Protein 4U4H (pdb70)

Secondary structure (DSSP, 8-state):
----GGGGS-EEEEE-SEEEEETTEEEEE-TTSSEEEEEETTEEEEEEPP----EEEEEEEE--SSTT--HHHHHHHHHHHHHT---EEHHHHHTTSTT-SSGGGGBT--EEEE--HHHHHHHHSS---S-EEEEEEEEETTTTEEEEEEEEEEEETTT--EEPPPTTTEEEEEEEESS--HHHHHHHTTGGGGS---

Solvent-accessible surface area: 10314 Å² total; per-residue (Å²): 226,236,88,94,73,17,126,133,96,35,50,48,84,12,73,16,33,80,70,45,140,51,118,128,2,40,0,24,2,27,107,78,72,74,68,0,11,0,5,0,0,2,0,0,1,1,8,7,55,75,173,167,16,143,23,5,16,12,0,3,0,1,61,0,72,16,91,143,50,99,58,0,2,77,49,0,70,46,30,22,168,144,109,68,116,156,58,5,3,1,2,24,3,5,15,12,11,112,117,22,87,25,28,78,77,12,30,56,49,56,56,0,63,5,68,28,85,61,1,0,78,55,2,6,77,106,223,5,68,61,0,0,62,1,30,2,14,119,42,65,64,160,76,118,30,0,6,1,8,52,25,0,47,0,35,4,51,71,56,129,140,107,31,108,8,9,92,128,0,17,22,42,10,81,24,144,46,134,125,6,29,85,36,0,68,68,18,28,60,35,1,18,132,58,10,90,74,85

Sequence (198 aa):
MWWSHPQFEKGSMELSYATTMHYRDVVFYVTTDRNRAYFVCGGCCVYSSVGRPCPGEIAKFGLVVRGTGPDDRVVANYVRSELRQRGLDEVFLDSVCLLNPNVSSELDVINTNDVEVLDECLAEYCTSLRTSPGVLISGLRVRAQDRIIELFEHPTIVNVSSHFVYTPSPYVFALAQAHLPRRLPSSLEALVSGLFDGIPAP

Nearest PDB structures (foldseek):
  4u4h-assembly1_A  TM=1.005E+00  e=2.052E-42  Human alphaherpesvirus 1 strain 17
  6c4d-assembly4_D  TM=3.199E-01  e=3.966E+00  Homo sapiens
  8i2n-assembly1_A  TM=3.047E-01  e=4.446E+00  Homo sapiens

Organism: Human herpesvirus 1 (strain 17) (NCBI:txid10299)

InterPro domains:
  IPR004936 Herpesvirus UL21 [PF03252] (1-522)

Structure (mmCIF, N/CA/C/O backbone):
data_4U4H
#
_entry.id   4U4H
#
_cell.length_a   108.346
_cell.length_b   108.346
_cell.length_c   65.236
_cell.angle_alpha   90.000
_cell.angle_beta   90.000
_cell.angle_gamma   120.000
#
_symmetry.space_group_name_H-M   'P 63 2 2'
#
loop_
_entity.id
_entity.type
_entity.pdbx_description
1 polymer 'Tegument protein UL21'
2 water water
#
loop_
_atom_site.group_PDB
_atom_site.id
_atom_site.type_symbol
_atom_site.label_atom_id
_atom_site.label_alt_id
_atom_site.label_comp_id
_atom_site.label_asym_id
_atom_site.label_entity_id
_atom_site.label_seq_id
_atom_site.pdbx_PDB_ins_code
_atom_site.Cartn_x
_atom_site.Cartn_y
_atom_site.Cartn_z
_atom_site.occupancy
_atom_site.B_iso_or_equiv
_atom_site.auth_seq_id
_atom_site.auth_comp_id
_atom_site.auth_asym_id
_atom_site.auth_atom_id
_atom_site.pdbx_PDB_model_num
ATOM 1 N N . MET A 1 1 ? -45.297 -18.658 13.221 1.00 81.77 -10 MET A N 1
ATOM 2 C CA . MET A 1 1 ? -45.983 -17.477 12.713 1.00 78.35 -10 MET A CA 1
ATOM 3 C C . MET A 1 1 ? -47.406 -17.799 12.243 1.00 74.46 -10 MET A C 1
ATOM 4 O O . MET A 1 1 ? -47.727 -18.951 11.946 1.00 76.05 -10 MET A O 1
ATOM 9 N N A TRP A 1 2 ? -48.250 -16.771 12.194 0.50 66.99 -9 TRP A N 1
ATOM 10 N N B TRP A 1 2 ? -48.312 -16.825 12.282 0.50 66.99 -9 TRP A N 1
ATOM 11 C CA A TRP A 1 2 ? -49.626 -16.904 11.730 0.50 65.68 -9 TRP A CA 1
ATOM 12 C CA B TRP A 1 2 ? -49.650 -16.992 11.719 0.50 65.68 -9 TRP A CA 1
ATOM 13 C C A TRP A 1 2 ? -49.850 -15.900 10.619 0.50 55.75 -9 TRP A C 1
ATOM 14 C C B TRP A 1 2 ? -50.038 -15.871 10.750 0.50 55.75 -9 TRP A C 1
ATOM 15 O O A TRP A 1 2 ? -49.280 -14.815 10.641 0.50 56.90 -9 TRP A O 1
ATOM 16 O O B TRP A 1 2 ? -49.881 -14.688 11.058 0.50 56.90 -9 TRP A O 1
ATOM 37 N N . SER A 1 3 ? -50.688 -16.246 9.652 1.00 58.06 -8 SER A N 1
ATOM 38 C CA . SER A 1 3 ? -51.115 -15.257 8.670 1.00 61.40 -8 SER A CA 1
ATOM 39 C C . SER A 1 3 ? -52.070 -14.274 9.349 1.00 55.24 -8 SER A C 1
ATOM 40 O O . SER A 1 3 ? -52.877 -14.656 10.204 1.00 50.86 -8 SER A O 1
ATOM 43 N N . HIS A 1 4 ? -51.963 -13.002 8.985 1.00 49.54 -7 HIS A N 1
ATOM 44 C CA . HIS A 1 4 ? -52.792 -11.977 9.592 1.00 50.21 -7 HIS A CA 1
ATOM 45 C C . HIS A 1 4 ? -54.233 -12.140 9.134 1.00 54.18 -7 HIS A C 1
ATOM 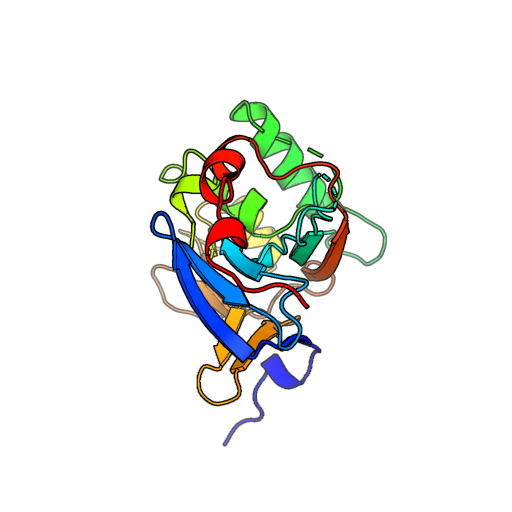46 O O . HIS A 1 4 ? -54.502 -12.142 7.937 1.00 53.86 -7 HIS A O 1
ATOM 53 N N . PRO A 1 5 ? -55.165 -12.286 10.090 1.00 58.99 -6 PRO A N 1
ATOM 54 C CA . PRO A 1 5 ? -56.564 -12.547 9.735 1.00 56.56 -6 PRO A CA 1
ATOM 55 C C . PRO A 1 5 ? -57.169 -11.402 8.937 1.00 52.32 -6 PRO A C 1
ATOM 56 O O . PRO A 1 5 ? -58.027 -11.629 8.079 1.00 47.81 -6 PRO A O 1
ATOM 60 N N . GLN A 1 6 ? -56.721 -10.180 9.198 1.00 42.87 -5 GLN A N 1
ATOM 61 C CA . GLN A 1 6 ? -57.316 -9.045 8.517 1.00 45.90 -5 GLN A CA 1
ATOM 62 C C . GLN A 1 6 ? -57.007 -9.008 7.018 1.00 44.04 -5 GLN A C 1
ATOM 63 O O . GLN A 1 6 ? -57.729 -8.370 6.269 1.00 47.23 -5 GLN A O 1
ATOM 69 N N . PHE A 1 7 ? -55.959 -9.700 6.583 1.00 43.27 -4 PHE A N 1
ATOM 70 C CA . PHE A 1 7 ? -55.598 -9.677 5.158 1.00 42.94 -4 PHE A CA 1
ATOM 71 C C . PHE A 1 7 ? -56.242 -10.799 4.358 1.00 46.49 -4 PHE A C 1
ATOM 72 O O . PHE A 1 7 ? -55.959 -10.978 3.163 1.00 41.91 -4 PHE A O 1
ATOM 80 N N . GLU A 1 8 ? -57.118 -11.541 5.028 1.00 41.66 -3 GLU A N 1
ATOM 81 C CA . GLU A 1 8 ? -57.913 -12.570 4.381 1.00 50.64 -3 GLU A CA 1
ATOM 82 C C . GLU A 1 8 ? -59.166 -11.913 3.824 1.00 44.68 -3 GLU A C 1
ATOM 83 O O . GLU A 1 8 ? -59.918 -12.525 3.064 1.00 43.00 -3 GLU A O 1
ATOM 89 N N . LYS A 1 9 ? -59.384 -10.667 4.229 1.00 36.98 -2 LYS A N 1
ATOM 90 C CA . LYS A 1 9 ? -60.499 -9.876 3.735 1.00 37.83 -2 LYS A CA 1
ATOM 91 C C . LYS A 1 9 ? -59.931 -8.579 3.179 1.00 40.01 -2 LYS A C 1
ATOM 92 O O . LYS A 1 9 ? -58.731 -8.322 3.285 1.00 36.21 -2 LYS A O 1
ATOM 98 N N . GLY A 1 10 ? -60.801 -7.749 2.617 1.00 36.09 -1 GLY A N 1
ATOM 99 C CA . GLY A 1 10 ? -60.355 -6.527 1.979 1.00 32.93 -1 GLY A CA 1
ATOM 100 C C . GLY A 1 10 ? -60.213 -5.328 2.884 1.00 36.59 -1 GLY A C 1
ATOM 101 O O . GLY A 1 10 ? -60.454 -5.382 4.095 1.00 32.19 -1 GLY A O 1
ATOM 102 N N . SER A 1 11 ? -59.774 -4.225 2.300 1.00 31.09 0 SER A N 1
ATOM 103 C CA . SER A 1 11 ? -59.729 -2.990 3.056 1.00 32.22 0 SER A CA 1
ATOM 104 C C . SER A 1 11 ? -60.064 -1.843 2.135 1.00 35.25 0 SER A C 1
ATOM 105 O O . SER A 1 11 ? -60.062 -1.996 0.902 1.00 35.49 0 SER A O 1
ATOM 108 N N . MET A 1 12 ? -60.389 -0.709 2.741 1.00 34.83 1 MET A N 1
ATOM 109 C CA . MET A 1 12 ? -60.511 0.555 2.033 1.00 34.68 1 MET A CA 1
ATOM 110 C C . MET A 1 12 ? -59.315 1.386 2.466 1.00 44.19 1 MET A C 1
ATOM 111 O O . MET A 1 12 ? -58.860 1.299 3.618 1.00 34.95 1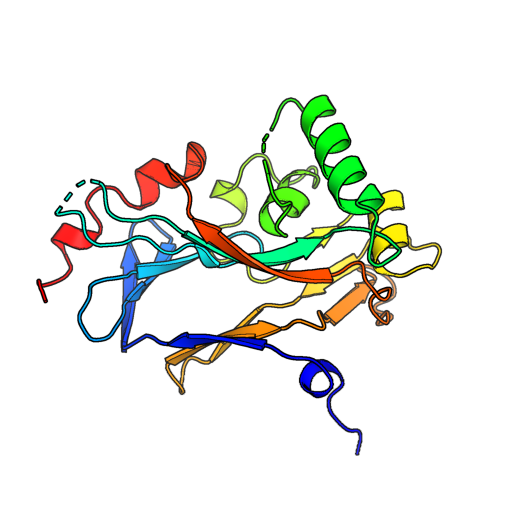 MET A O 1
ATOM 116 N N . GLU A 1 13 ? -58.800 2.189 1.549 1.00 34.86 2 GLU A N 1
ATOM 117 C CA . GLU A 1 13 ? -57.658 3.024 1.855 1.00 35.74 2 GLU A CA 1
ATOM 118 C C . GLU A 1 13 ? -57.931 4.432 1.395 1.00 40.19 2 GLU A C 1
ATOM 119 O O . GLU A 1 13 ? -58.306 4.648 0.249 1.00 38.26 2 GLU A O 1
ATOM 125 N N . LEU A 1 14 ? -57.762 5.388 2.303 1.00 36.83 3 LEU A N 1
ATOM 126 C CA . LEU A 1 14 ? -57.928 6.792 1.971 1.00 40.62 3 LEU A CA 1
ATOM 127 C C . LEU A 1 14 ? -56.573 7.467 2.068 1.00 39.89 3 LEU A C 1
ATOM 128 O O . LEU A 1 14 ? -56.028 7.626 3.163 1.00 34.26 3 LEU A O 1
ATOM 133 N N . SER A 1 15 ? -56.014 7.843 0.928 1.00 27.83 4 SER A N 1
ATOM 134 C CA . SER A 1 15 ? -54.673 8.416 0.944 1.00 35.66 4 SER A CA 1
ATOM 135 C C . SER A 1 15 ? -54.750 9.927 1.154 1.00 39.22 4 SER A C 1
ATOM 136 O O . SER A 1 15 ? -55.760 10.554 0.834 1.00 35.57 4 SER A O 1
ATOM 139 N N . TYR A 1 16 ? -53.689 10.499 1.718 1.00 30.58 5 TYR A N 1
ATOM 140 C CA . TYR A 1 16 ? -53.657 11.926 1.984 1.00 31.02 5 TYR A CA 1
ATOM 141 C C . TYR A 1 16 ? -52.224 12.408 1.908 1.00 33.05 5 TYR A C 1
ATOM 142 O O . TYR A 1 16 ? -51.294 11.609 1.774 1.00 35.35 5 TYR A O 1
ATOM 151 N N . ALA A 1 17 ? -52.038 13.717 1.967 1.00 33.76 6 ALA A N 1
ATOM 152 C CA . ALA A 1 17 ? -50.700 14.277 1.830 1.00 33.74 6 ALA A CA 1
ATOM 153 C C . ALA A 1 17 ? -50.263 14.976 3.109 1.00 38.31 6 ALA A C 1
ATOM 154 O O . ALA A 1 17 ? -49.110 14.882 3.523 1.00 38.53 6 ALA A O 1
ATOM 156 N N . THR A 1 18 ? -51.181 15.687 3.740 1.00 38.48 7 THR A N 1
ATOM 157 C CA . THR A 1 18 ? -50.805 16.465 4.913 1.00 38.76 7 THR A CA 1
ATOM 158 C C . THR A 1 18 ? -51.827 16.265 6.003 1.00 36.76 7 THR A C 1
ATOM 159 O O . THR A 1 18 ? -52.940 15.807 5.757 1.00 35.73 7 THR A O 1
ATOM 163 N N . THR A 1 19 ? -51.434 16.618 7.214 1.00 35.86 8 THR A N 1
ATOM 164 C CA . THR A 1 19 ? -52.298 16.496 8.370 1.00 37.00 8 THR A CA 1
ATOM 165 C C . THR A 1 19 ? -52.478 17.887 8.914 1.00 38.09 8 THR A C 1
ATOM 166 O O . THR A 1 19 ? -51.514 18.647 9.021 1.00 36.22 8 THR A O 1
ATOM 170 N N . MET A 1 20 ? -53.708 18.237 9.251 1.00 37.89 9 MET A N 1
ATOM 171 C CA . MET A 1 20 ? -53.917 19.502 9.907 1.00 45.27 9 MET A CA 1
ATOM 172 C C . MET A 1 20 ? -54.887 19.394 11.070 1.00 37.70 9 MET A C 1
ATOM 173 O O . MET A 1 20 ? -55.794 18.554 11.090 1.00 36.50 9 MET A O 1
ATOM 178 N N . HIS A 1 21 ? -54.674 20.281 12.025 1.00 36.49 10 HIS A N 1
ATOM 179 C CA . HIS A 1 21 ? -55.389 20.295 13.281 1.00 42.10 10 HIS A CA 1
ATOM 180 C C . HIS A 1 21 ? -56.331 21.479 13.264 1.00 42.10 10 HIS A C 1
ATOM 181 O O . HIS A 1 21 ? -55.895 22.606 13.076 1.00 46.43 10 HIS A O 1
ATOM 188 N N . TYR A 1 22 ? -57.622 21.221 13.452 1.00 37.92 11 TYR A N 1
ATOM 189 C CA . TYR A 1 22 ? -58.611 22.293 13.433 1.00 38.74 11 TYR A CA 1
ATOM 190 C C . TYR A 1 22 ? -59.798 21.943 14.321 1.00 36.42 11 TYR A C 1
ATOM 191 O O . TYR A 1 22 ? -60.436 20.892 14.131 1.00 38.81 11 TYR A O 1
ATOM 200 N N . ARG A 1 23 ? -60.092 22.830 15.264 1.00 35.04 12 ARG A N 1
ATOM 201 C CA . ARG A 1 23 ? -61.211 22.668 16.195 1.00 46.69 12 ARG A CA 1
ATOM 202 C C . ARG A 1 23 ? -61.228 21.277 16.841 1.00 42.79 12 ARG A C 1
ATOM 203 O O . ARG A 1 23 ? -62.257 20.604 16.841 1.00 41.64 12 ARG A O 1
ATOM 211 N N . ASP A 1 24 ? -60.064 20.869 17.358 1.00 43.03 13 ASP A N 1
ATOM 212 C CA . ASP A 1 24 ? -59.844 19.601 18.081 1.00 40.88 13 ASP A CA 1
ATOM 213 C C . ASP A 1 24 ? -59.943 18.346 17.229 1.00 42.88 13 ASP A C 1
ATOM 214 O O . ASP A 1 24 ? -59.868 17.228 17.745 1.00 40.49 13 ASP A O 1
ATOM 219 N N . VAL A 1 25 ? -60.077 18.533 15.920 1.00 35.29 14 VAL A N 1
ATOM 220 C CA . VAL A 1 25 ? -60.142 17.419 14.992 1.00 33.82 14 VAL A CA 1
ATOM 221 C C . VAL A 1 25 ? -58.838 17.276 14.189 1.00 38.36 14 VAL A C 1
ATOM 222 O O . VAL A 1 25 ? -58.270 18.258 13.707 1.00 35.54 14 VAL A O 1
ATOM 226 N N . VAL A 1 26 ? -58.352 16.052 14.060 1.00 35.49 15 VAL A N 1
ATOM 227 C CA . VAL A 1 26 ? -57.258 15.789 13.132 1.00 33.64 15 VAL A CA 1
ATOM 228 C C . VAL A 1 26 ? -57.809 15.515 11.725 1.00 33.99 15 VAL A C 1
ATOM 229 O O . VAL A 1 26 ? -58.479 14.507 11.481 1.00 33.77 15 VAL A O 1
ATOM 233 N N . PHE A 1 27 ? -57.523 16.430 10.802 1.00 32.09 16 PHE A N 1
ATOM 234 C CA . PHE A 1 27 ? -57.929 16.274 9.410 1.00 36.09 16 PHE A CA 1
ATOM 235 C C . PHE A 1 27 ? -56.756 15.796 8.550 1.00 36.17 16 PHE A C 1
ATOM 236 O O . PHE A 1 27 ? -55.610 16.226 8.727 1.00 37.56 16 PHE A O 1
ATOM 244 N N . TYR A 1 28 ? -57.061 14.914 7.609 1.00 30.58 17 TYR A N 1
ATOM 245 C CA . TYR A 1 28 ? -56.065 14.341 6.723 1.00 30.30 17 TYR A CA 1
ATOM 246 C C . TYR A 1 28 ? -56.420 14.839 5.323 1.00 34.85 17 TYR A C 1
ATOM 247 O O . TYR A 1 28 ? -57.442 14.462 4.774 1.00 30.72 17 TYR A O 1
ATOM 256 N N . VAL A 1 29 ? -55.593 15.734 4.790 1.00 31.38 18 VAL A N 1
ATOM 257 C CA . VAL A 1 29 ? -55.916 16.489 3.586 1.00 32.37 18 VAL A CA 1
ATOM 258 C C . VAL A 1 29 ? -55.222 15.917 2.338 1.00 37.72 18 VAL A C 1
ATOM 259 O O . VAL A 1 29 ? -54.014 15.683 2.349 1.00 36.60 18 VAL A O 1
ATOM 263 N N . THR A 1 30 ? -55.981 15.712 1.262 1.00 38.13 19 THR A N 1
ATOM 264 C CA . THR A 1 30 ? -55.430 15.103 0.051 1.00 37.06 19 THR A CA 1
ATOM 265 C C . THR A 1 30 ? -54.415 15.995 -0.632 1.00 39.03 19 THR A C 1
ATOM 266 O O . THR A 1 30 ? -54.342 17.195 -0.371 1.00 37.30 19 THR A O 1
ATOM 270 N N . THR A 1 31 ? -53.631 15.388 -1.517 1.00 35.31 20 THR A N 1
ATOM 271 C CA . THR A 1 31 ? -52.566 16.092 -2.215 1.00 38.77 20 THR A CA 1
ATOM 272 C C . THR A 1 31 ? -53.019 17.369 -2.918 1.00 45.96 20 THR A C 1
ATOM 273 O O . THR A 1 31 ? -52.348 18.403 -2.827 1.00 50.77 20 THR A O 1
ATOM 277 N N . ASP A 1 32 ? -54.155 17.325 -3.605 1.00 42.85 21 ASP A N 1
ATOM 278 C CA . ASP A 1 32 ? -54.587 18.528 -4.310 1.00 47.36 21 ASP A CA 1
ATOM 279 C C . ASP A 1 32 ? -55.559 19.341 -3.470 1.00 43.62 21 ASP A C 1
ATOM 280 O O . ASP A 1 32 ? -56.106 20.341 -3.935 1.00 43.44 21 ASP A O 1
ATOM 285 N N . ARG A 1 33 ? -55.754 18.912 -2.221 1.00 37.58 22 ARG A N 1
ATOM 286 C CA . ARG A 1 33 ? -56.527 19.661 -1.231 1.00 46.03 22 ARG A CA 1
ATOM 287 C C . ARG A 1 33 ? -58.015 19.829 -1.571 1.00 47.41 22 ARG A C 1
ATOM 288 O O . ARG A 1 33 ? -58.655 20.796 -1.155 1.00 52.30 22 ARG A O 1
ATOM 296 N N . ASN A 1 34 ? -58.555 18.857 -2.301 1.00 48.39 23 ASN A N 1
ATOM 297 C CA . ASN A 1 34 ? -59.982 18.785 -2.595 1.00 55.63 23 ASN A CA 1
ATOM 298 C C . ASN A 1 34 ? -60.782 18.179 -1.441 1.00 49.28 23 ASN A C 1
ATOM 299 O O . ASN A 1 34 ? -61.952 18.493 -1.258 1.00 49.45 23 ASN A O 1
ATOM 304 N N . ARG A 1 35 ? -60.144 17.303 -0.673 1.00 39.84 24 ARG A N 1
ATOM 305 C CA . ARG A 1 35 ? -60.807 16.613 0.417 1.00 40.31 24 ARG A CA 1
ATOM 306 C C . ARG A 1 35 ? -60.004 16.698 1.692 1.00 35.89 24 ARG A C 1
ATOM 307 O O . ARG A 1 35 ? -58.774 16.687 1.671 1.00 35.84 24 ARG A O 1
ATOM 315 N N . ALA A 1 36 ? -60.726 16.732 2.802 1.00 31.79 25 ALA A N 1
ATOM 316 C CA . ALA A 1 36 ? -60.154 16.556 4.119 1.00 35.29 25 ALA A CA 1
ATOM 317 C C . ALA A 1 36 ? -60.891 15.393 4.783 1.00 36.58 25 ALA A C 1
ATOM 318 O O . ALA A 1 36 ? -62.110 15.437 4.930 1.00 36.39 25 ALA A O 1
ATOM 320 N N . TYR A 1 37 ? -60.163 14.350 5.171 1.00 28.61 26 TYR A N 1
ATOM 321 C CA . TYR A 1 37 ? -60.769 13.237 5.884 1.00 26.32 26 TYR A CA 1
ATOM 322 C C . TYR A 1 37 ? -60.624 13.481 7.380 1.00 33.53 26 TYR A C 1
ATOM 323 O O . TYR A 1 37 ? -59.642 14.096 7.832 1.00 32.85 26 TYR A O 1
ATOM 332 N N . PHE A 1 38 ? -61.574 12.979 8.161 1.00 31.71 27 PHE A N 1
ATOM 333 C CA . PHE A 1 38 ? -61.355 12.897 9.608 1.00 31.79 27 PHE A CA 1
ATOM 334 C C . PHE A 1 38 ? -61.989 11.651 10.189 1.00 32.62 27 PHE A C 1
ATOM 335 O O . PHE A 1 38 ? -62.922 11.106 9.621 1.00 35.47 27 PHE A O 1
ATOM 343 N N . VAL A 1 39 ? -61.454 11.195 11.314 1.00 34.56 28 VAL A N 1
ATOM 344 C CA . VAL A 1 39 ? -61.936 9.981 11.957 1.00 37.30 28 VAL A CA 1
ATOM 345 C C . VAL A 1 39 ? -63.030 10.315 12.971 1.00 34.97 28 VAL A C 1
ATOM 346 O O . VAL A 1 39 ? -62.904 11.269 13.739 1.00 33.25 28 VAL A O 1
ATOM 350 N N . CYS A 1 40 ? -64.113 9.548 12.952 1.00 34.38 29 CYS A N 1
ATOM 351 C CA . CYS A 1 40 ? -65.188 9.727 13.921 1.00 34.26 29 CYS A CA 1
ATOM 352 C C . CYS A 1 40 ? -65.878 8.384 14.154 1.00 34.12 29 CYS A C 1
ATOM 353 O O . CYS A 1 40 ? -66.376 7.773 13.202 1.00 35.72 29 CYS A O 1
ATOM 356 N N . GLY A 1 41 ? -65.861 7.911 15.399 1.00 35.38 30 GLY A N 1
ATOM 357 C CA . GLY A 1 41 ? -66.555 6.678 15.780 1.00 35.26 30 GLY A CA 1
ATOM 358 C C . GLY A 1 41 ? -66.235 5.459 14.936 1.00 37.04 30 GLY A C 1
ATOM 359 O O . GLY A 1 41 ? -67.135 4.733 14.497 1.00 40.44 30 GLY A O 1
ATOM 360 N N . GLY A 1 42 ? -64.948 5.248 14.675 1.00 32.01 31 GLY A N 1
ATOM 361 C CA . GLY A 1 42 ? -64.511 4.051 13.986 1.00 33.90 31 GLY A CA 1
ATOM 362 C C . GLY A 1 42 ? -64.696 4.119 12.482 1.00 40.94 31 GLY A C 1
ATOM 363 O O . GLY A 1 42 ? -64.391 3.152 11.774 1.00 41.32 31 GLY A O 1
ATOM 364 N N A CYS A 1 43 ? -65.213 5.237 11.982 0.50 38.85 32 CYS A N 1
ATOM 365 N N B CYS A 1 43 ? -65.180 5.263 12.002 0.50 38.71 32 CYS A N 1
ATOM 366 C CA A CYS A 1 43 ? -65.343 5.403 10.537 0.50 38.99 32 CYS A CA 1
ATOM 367 C CA B CYS A 1 43 ? -65.408 5.479 10.576 0.50 39.43 32 CYS A CA 1
ATOM 368 C C A CYS A 1 43 ? -64.727 6.727 10.078 0.50 37.97 32 CYS A C 1
ATOM 369 C C B CYS A 1 43 ? -64.654 6.711 10.081 0.50 37.99 32 CYS A C 1
ATOM 370 O O A CYS A 1 43 ? -64.325 7.544 10.899 0.50 40.29 32 CYS A O 1
ATOM 371 O O B CYS A 1 43 ? -64.092 7.455 10.879 0.50 39.10 32 CYS A O 1
ATOM 376 N N . VAL A 1 44 ? -64.630 6.924 8.769 1.00 33.24 33 VAL A N 1
ATOM 377 C CA . VAL A 1 44 ? -64.002 8.127 8.238 1.00 31.66 33 VAL A CA 1
ATOM 378 C C . VAL A 1 44 ? -64.983 9.023 7.502 1.00 35.74 33 VAL A C 1
ATOM 379 O O . VAL A 1 44 ? -65.679 8.565 6.602 1.00 41.73 33 VAL A O 1
ATOM 383 N N . TYR A 1 45 ? -65.045 10.299 7.892 1.00 34.09 34 TYR A N 1
ATOM 384 C CA . TYR A 1 45 ? -65.822 11.284 7.133 1.00 36.06 34 TYR A CA 1
ATOM 385 C C . TYR A 1 45 ? -64.924 12.029 6.148 1.00 37.71 34 TYR A C 1
ATOM 386 O O . TYR A 1 45 ? -63.748 12.266 6.428 1.00 34.08 34 TYR A O 1
ATOM 395 N N A SER A 1 46 ? -65.503 12.416 5.016 0.50 35.54 35 SER A N 1
ATOM 396 N N B SER A 1 46 ? -65.467 12.376 4.984 0.50 35.44 35 SER A N 1
ATOM 397 C CA A SER A 1 46 ? -64.793 13.182 3.999 0.50 37.02 35 SER A CA 1
ATOM 398 C CA B SER A 1 46 ? -64.732 13.204 4.029 0.50 36.86 35 SER A CA 1
ATOM 399 C C A SER A 1 46 ? -65.519 14.493 3.712 0.50 41.86 35 SER A C 1
ATOM 400 C C B SER A 1 46 ? -65.498 14.482 3.717 0.50 41.82 35 SER A C 1
ATOM 401 O O A SER A 1 46 ? -66.726 14.504 3.469 0.50 43.66 35 SER A O 1
ATOM 402 O O B SER A 1 46 ? -66.703 14.460 3.467 0.50 43.83 35 SER A O 1
ATOM 407 N N . VAL A 1 47 ? -64.786 15.600 3.752 1.00 38.79 36 VAL A N 1
ATOM 408 C CA . VAL A 1 47 ? -65.369 16.898 3.472 1.00 37.95 36 VAL A CA 1
ATOM 409 C C . VAL A 1 47 ? -64.628 17.521 2.306 1.00 39.09 36 VAL A C 1
ATOM 410 O O . VAL A 1 47 ? -63.401 17.654 2.332 1.00 40.16 36 VAL A O 1
ATOM 414 N N . GLY A 1 48 ? -65.373 17.871 1.268 1.00 45.01 37 GLY A N 1
ATOM 415 C CA . GLY A 1 48 ? -64.789 18.469 0.085 1.00 43.44 37 GLY A CA 1
ATOM 416 C C . GLY A 1 48 ? -64.737 19.970 0.217 1.00 46.90 37 GLY A C 1
ATOM 417 O O . GLY A 1 48 ? -65.489 20.556 0.995 1.00 49.46 37 GLY A O 1
ATOM 418 N N . ARG A 1 49 ? -63.843 20.602 -0.534 1.00 52.88 38 ARG A N 1
ATOM 419 C CA . ARG A 1 49 ? -63.764 22.054 -0.530 1.00 57.31 38 ARG A CA 1
ATOM 420 C C . ARG A 1 49 ? -65.052 22.638 -1.086 1.00 60.48 38 ARG A C 1
ATOM 421 O O . ARG A 1 49 ? -65.558 22.166 -2.102 1.00 60.83 38 ARG A O 1
ATOM 429 N N . PRO A 1 50 ? -65.594 23.636 -0.406 1.00 60.83 39 PRO A N 1
ATOM 430 C CA . PRO A 1 50 ? -66.794 24.310 -0.897 1.00 65.47 39 PRO A CA 1
ATOM 431 C C . PRO A 1 50 ? -66.466 25.033 -2.190 1.00 72.35 39 PRO A C 1
ATOM 432 O O . PRO A 1 50 ? -65.383 25.596 -2.311 1.00 76.61 39 PRO A O 1
ATOM 436 N N . CYS A 1 51 ? -67.383 25.013 -3.145 1.00 80.38 40 CYS A N 1
ATOM 437 C CA . CYS A 1 51 ? -67.163 25.698 -4.409 1.00 92.77 40 CYS A CA 1
ATOM 438 C C . CYS A 1 51 ? -68.177 26.813 -4.570 1.00 103.05 40 CYS A C 1
ATOM 439 O O . CYS A 1 51 ? -69.370 26.611 -4.352 1.00 104.11 40 CYS A O 1
ATOM 442 N N . PRO A 1 55 ? -71.936 24.229 -0.734 1.00 102.26 44 PRO A N 1
ATOM 443 C CA . PRO A 1 55 ? -71.207 23.392 0.223 1.00 89.09 44 PRO A CA 1
ATOM 444 C C . PRO A 1 55 ? -70.461 22.268 -0.491 1.00 75.98 44 PRO A C 1
ATOM 445 O O . PRO A 1 55 ? -70.892 21.794 -1.546 1.00 70.41 44 PRO A O 1
ATOM 449 N N . GLY A 1 56 ? -69.339 21.855 0.086 1.00 69.57 45 GLY A N 1
ATOM 450 C CA . GLY A 1 56 ? -68.543 20.787 -0.485 1.00 59.95 45 GLY A CA 1
ATOM 451 C C . GLY A 1 56 ? -69.215 19.437 -0.346 1.00 55.95 45 GLY A C 1
ATOM 452 O O . GLY A 1 56 ? -70.152 19.260 0.449 1.00 52.90 45 GLY A O 1
ATOM 453 N N . GLU A 1 57 ? -68.728 18.476 -1.125 1.00 47.73 46 GLU A N 1
ATOM 454 C CA . GLU A 1 57 ? -69.225 17.109 -1.071 1.00 44.37 46 GLU A CA 1
ATOM 455 C C . GLU A 1 57 ? -68.915 16.478 0.277 1.00 43.92 46 GLU A C 1
ATOM 456 O O . GLU A 1 57 ? -67.830 16.664 0.837 1.00 43.80 46 GLU A O 1
ATOM 462 N N . ILE A 1 58 ? -69.870 15.716 0.793 1.00 40.69 47 ILE A N 1
ATOM 463 C CA . ILE A 1 58 ? -69.677 15.037 2.055 1.00 34.51 47 ILE A CA 1
ATOM 464 C C . ILE A 1 58 ? -69.857 13.560 1.806 1.00 39.76 47 ILE A C 1
ATOM 465 O O . ILE A 1 58 ? -70.782 13.156 1.097 1.00 36.41 47 ILE A O 1
ATOM 470 N N . ALA A 1 59 ? -68.972 12.745 2.368 1.00 34.15 48 ALA A N 1
ATOM 471 C CA . ALA A 1 59 ? -69.131 11.302 2.263 1.00 41.93 48 ALA A CA 1
ATOM 472 C C . ALA A 1 59 ? -68.592 10.682 3.524 1.00 42.76 48 ALA A C 1
ATOM 473 O O . ALA A 1 59 ? -67.915 11.349 4.311 1.00 40.88 48 ALA A O 1
ATOM 475 N N . LYS A 1 60 ? -68.899 9.407 3.724 1.00 37.41 49 LYS A N 1
ATOM 476 C CA . LYS A 1 60 ? -68.337 8.672 4.844 1.00 37.69 49 LYS A CA 1
ATOM 477 C C . LYS A 1 60 ? -67.949 7.274 4.396 1.00 41.51 49 LYS A C 1
ATOM 478 O O . LYS A 1 60 ? -68.558 6.704 3.484 1.00 40.50 49 LYS A O 1
ATOM 484 N N . PHE A 1 61 ? -66.917 6.738 5.031 1.00 37.73 50 PHE A N 1
ATOM 485 C CA . PHE A 1 61 ? -66.339 5.465 4.625 1.00 35.08 50 PHE A CA 1
ATOM 486 C C . PHE A 1 61 ? -66.178 4.640 5.889 1.00 36.18 50 PHE A C 1
ATOM 487 O O . PHE A 1 61 ? -65.881 5.183 6.952 1.00 35.44 50 PHE A O 1
ATOM 495 N N . GLY A 1 62 ? -66.370 3.333 5.784 1.00 31.24 51 GLY A N 1
ATOM 496 C CA . GLY A 1 62 ? -66.109 2.463 6.921 1.00 39.09 51 GLY A CA 1
ATOM 497 C C . GLY A 1 62 ? -66.914 1.184 6.926 1.00 40.58 51 GLY A C 1
ATOM 498 O O . GLY A 1 62 ? -67.502 0.794 5.917 1.00 40.98 51 GLY A O 1
ATOM 499 N N . LEU A 1 63 ? -66.953 0.532 8.079 1.00 37.53 52 LEU A N 1
ATOM 500 C CA . LEU A 1 63 ? -67.727 -0.690 8.225 1.00 35.90 52 LEU A CA 1
ATOM 501 C C . LEU A 1 63 ? -69.189 -0.367 8.449 1.00 41.19 52 LEU A C 1
ATOM 502 O O . LEU A 1 63 ? -69.523 0.543 9.207 1.00 38.63 52 LEU A O 1
ATOM 507 N N . VAL A 1 64 ? -70.064 -1.108 7.785 1.00 37.43 53 VAL A N 1
ATOM 508 C CA . VAL A 1 64 ? -71.471 -1.069 8.132 1.00 36.21 53 VAL A CA 1
ATOM 509 C C . VAL A 1 64 ? -71.873 -2.432 8.678 1.00 42.33 53 VAL A C 1
ATOM 510 O O . VAL A 1 64 ? -71.183 -3.421 8.443 1.00 42.11 53 VAL A O 1
ATOM 514 N N . VAL A 1 65 ? -72.974 -2.485 9.419 1.00 38.76 54 VAL A N 1
ATOM 515 C CA . VAL A 1 65 ? -73.532 -3.762 9.825 1.00 41.01 54 VAL A CA 1
ATOM 516 C C . VAL A 1 65 ? -74.782 -4.001 8.993 1.00 41.21 54 VAL A C 1
ATOM 517 O O . VAL A 1 65 ? -75.530 -3.058 8.692 1.00 40.05 54 VAL A O 1
ATOM 521 N N . ARG A 1 66 ? -75.008 -5.252 8.600 1.00 37.83 55 ARG A N 1
ATOM 522 C CA . ARG A 1 66 ? -76.152 -5.554 7.748 1.00 41.19 55 ARG A CA 1
ATOM 523 C C . ARG A 1 66 ? -77.030 -6.676 8.291 1.00 49.48 55 ARG A C 1
ATOM 524 O O . ARG A 1 66 ? -77.883 -6.446 9.148 1.00 49.24 55 ARG A O 1
ATOM 532 N N . GLY A 1 67 ? -76.838 -7.885 7.780 1.00 51.31 56 GLY A N 1
ATOM 533 C CA . GLY A 1 67 ? -77.635 -9.008 8.224 1.00 53.61 56 GLY A CA 1
ATOM 534 C C . GLY A 1 67 ? -76.807 -10.183 8.704 1.00 52.27 56 GLY A C 1
ATOM 535 O O . GLY A 1 67 ? -75.581 -10.176 8.615 1.00 45.33 56 GLY A O 1
ATOM 536 N N . THR A 1 68 ? -77.479 -11.205 9.218 1.00 49.64 57 THR A N 1
ATOM 537 C CA . THR A 1 68 ? -76.796 -12.438 9.578 1.00 48.71 57 THR A CA 1
ATOM 538 C C . THR A 1 68 ? -76.634 -13.351 8.354 1.00 49.48 57 THR A C 1
ATOM 539 O O . THR A 1 68 ? -75.960 -14.373 8.417 1.00 50.07 57 THR A O 1
ATOM 543 N N . GLY A 1 69 ? -77.252 -12.961 7.243 1.00 52.54 58 GLY A N 1
ATOM 544 C CA . GLY A 1 69 ? -77.134 -13.669 5.973 1.00 50.22 58 GLY A CA 1
ATOM 545 C C . GLY A 1 69 ? -76.962 -12.612 4.897 1.00 51.07 58 GLY A C 1
ATOM 546 O O . GLY A 1 69 ? -77.040 -11.419 5.204 1.00 53.14 58 GLY A O 1
ATOM 547 N N . PRO A 1 70 ? -76.722 -13.029 3.641 1.00 46.42 59 PRO A N 1
ATOM 548 C CA . PRO A 1 70 ? -76.492 -12.082 2.536 1.00 48.63 59 PRO A CA 1
ATOM 549 C C . PRO A 1 70 ? -77.681 -11.155 2.307 1.00 48.93 59 PRO A C 1
ATOM 550 O O . PRO A 1 70 ? -77.508 -9.969 2.043 1.00 54.55 59 PRO A O 1
ATOM 554 N N . ASP A 1 71 ? -78.884 -11.704 2.412 1.00 54.50 60 ASP A N 1
ATOM 555 C CA . ASP A 1 71 ? -80.066 -11.001 1.931 1.00 64.08 60 ASP A CA 1
ATOM 556 C C . ASP A 1 71 ? -80.936 -10.378 3.006 1.00 64.46 60 ASP A C 1
ATOM 557 O O . ASP A 1 71 ? -82.047 -9.952 2.721 1.00 74.48 60 ASP A O 1
ATOM 562 N N . ASP A 1 72 ? -80.453 -10.309 4.234 1.00 58.82 61 ASP A N 1
ATOM 563 C CA . ASP A 1 72 ? -81.271 -9.695 5.275 1.00 63.24 61 ASP A CA 1
ATOM 564 C C . ASP A 1 72 ? -80.563 -8.514 5.918 1.00 58.46 61 ASP A C 1
ATOM 565 O O . ASP A 1 72 ? -79.398 -8.243 5.631 1.00 57.47 61 ASP A O 1
ATOM 570 N N . ARG A 1 73 ? -81.270 -7.802 6.786 1.00 53.59 62 ARG A N 1
ATOM 571 C CA . ARG A 1 73 ? -80.689 -6.641 7.438 1.00 53.18 62 ARG A CA 1
ATOM 572 C C . ARG A 1 73 ? -81.027 -6.593 8.935 1.00 55.47 62 ARG A C 1
ATOM 573 O O . ARG A 1 73 ? -81.197 -5.514 9.499 1.00 51.36 62 ARG A O 1
ATOM 581 N N . VAL A 1 74 ? -81.113 -7.757 9.577 1.00 53.99 63 VAL A N 1
ATOM 582 C CA . VAL A 1 74 ? -81.555 -7.820 10.975 1.00 57.43 63 VAL A CA 1
ATOM 583 C C . VAL A 1 74 ? -80.624 -7.051 11.923 1.00 51.36 63 VAL A C 1
ATOM 584 O O . VAL A 1 74 ? -81.062 -6.482 12.919 1.00 48.06 63 VAL A O 1
ATOM 588 N N . VAL A 1 75 ? -79.340 -6.994 11.606 1.00 45.47 64 VAL A N 1
ATOM 589 C CA . VAL A 1 75 ? -78.434 -6.325 12.525 1.00 43.15 64 VAL A CA 1
ATOM 590 C C . VAL A 1 75 ? -78.599 -4.813 12.384 1.00 51.27 64 VAL A C 1
ATOM 591 O O . VAL A 1 75 ? -78.810 -4.112 13.376 1.00 55.79 64 VAL A O 1
ATOM 595 N N . ALA A 1 76 ? -78.528 -4.328 11.147 1.00 46.76 65 ALA A N 1
ATOM 596 C CA . ALA A 1 76 ? -78.785 -2.924 10.835 1.00 44.19 65 ALA A CA 1
ATOM 597 C C . ALA A 1 76 ? -80.112 -2.463 11.434 1.00 48.74 65 ALA A C 1
ATOM 598 O O . ALA A 1 76 ? -80.191 -1.412 12.067 1.00 52.23 65 ALA A O 1
ATOM 600 N N . ASN A 1 77 ? -81.151 -3.266 11.230 1.00 47.74 66 ASN A N 1
ATOM 601 C CA . ASN A 1 77 ? -82.478 -2.929 11.713 1.00 52.51 66 ASN A CA 1
ATOM 602 C C . ASN A 1 77 ? -82.526 -2.853 13.229 1.00 53.99 66 ASN A C 1
ATOM 603 O O . ASN A 1 77 ? -83.224 -2.008 13.787 1.00 55.52 66 ASN A O 1
ATOM 608 N N . TYR A 1 78 ? -81.786 -3.742 13.888 1.00 51.78 67 TYR A N 1
ATOM 609 C CA . TYR A 1 78 ? -81.726 -3.732 15.343 1.00 56.29 67 TYR A CA 1
ATOM 610 C C . TYR A 1 78 ? -81.141 -2.408 15.832 1.00 57.14 67 TYR A C 1
ATOM 611 O O . TYR A 1 78 ? -81.729 -1.738 16.688 1.00 53.23 67 TYR A O 1
ATOM 620 N N . VAL A 1 79 ? -79.989 -2.032 15.274 1.00 48.48 68 VAL A N 1
ATOM 621 C CA . VAL A 1 79 ? -79.341 -0.775 15.629 1.00 45.97 68 VAL A CA 1
ATOM 622 C C . VAL A 1 79 ? -80.273 0.411 15.387 1.00 60.28 68 VAL A C 1
ATOM 623 O O . VAL A 1 79 ? -80.379 1.308 16.231 1.00 58.80 68 VAL A O 1
ATOM 627 N N . ARG A 1 80 ? -80.969 0.398 14.251 1.00 60.34 69 ARG A N 1
ATOM 628 C CA . ARG A 1 80 ? -81.898 1.475 13.921 1.00 58.93 69 ARG A CA 1
ATOM 629 C C . ARG A 1 80 ? -83.008 1.630 14.948 1.00 57.42 69 ARG A C 1
ATOM 630 O O . ARG A 1 80 ? -83.281 2.737 15.403 1.00 61.47 69 ARG A O 1
ATOM 638 N N . SER A 1 81 ? -83.661 0.525 15.297 1.00 60.08 70 SER A N 1
ATOM 639 C CA . SER A 1 81 ? -84.756 0.582 16.260 1.00 68.69 70 SER A CA 1
ATOM 640 C C . SER A 1 81 ? -84.217 0.945 17.638 1.00 64.61 70 SER A C 1
ATOM 641 O O . SER A 1 81 ? -84.865 1.658 18.389 1.00 63.94 70 SER A O 1
ATOM 644 N N . GLU A 1 82 ? -83.018 0.471 17.960 1.00 60.34 71 GLU A N 1
ATOM 645 C CA . GLU A 1 82 ? -82.378 0.873 19.210 1.00 64.49 71 GLU A CA 1
ATOM 646 C C . GLU A 1 82 ? -82.093 2.377 19.231 1.00 67.23 71 GLU A C 1
ATOM 647 O O . GLU A 1 82 ? -82.265 3.028 20.262 1.00 66.57 71 GLU A O 1
ATOM 653 N N . LEU A 1 83 ? -81.686 2.932 18.092 1.00 55.77 72 LEU A N 1
ATOM 654 C CA . LEU A 1 83 ? -81.410 4.368 18.009 1.00 57.54 72 LEU A CA 1
ATOM 655 C C . LEU A 1 83 ? -82.679 5.208 18.137 1.00 68.73 72 LEU A C 1
ATOM 656 O O . LEU A 1 83 ? -82.642 6.294 18.708 1.00 71.73 72 LEU A O 1
ATOM 661 N N . ARG A 1 84 ? -83.790 4.702 17.600 1.00 74.65 73 ARG A N 1
ATOM 662 C CA . ARG A 1 84 ? -85.088 5.369 17.717 1.00 80.19 73 ARG A CA 1
ATOM 663 C C . ARG A 1 84 ? -85.507 5.508 19.174 1.00 82.92 73 ARG A C 1
ATOM 664 O O . ARG A 1 84 ? -86.009 6.549 19.597 1.00 83.95 73 ARG A O 1
ATOM 672 N N . GLN A 1 85 ? -85.298 4.443 19.937 1.00 84.33 74 GLN A N 1
ATOM 673 C CA . GLN A 1 85 ? -85.709 4.407 21.330 1.00 92.52 74 GLN A CA 1
ATOM 674 C C . GLN A 1 85 ? -84.877 5.336 22.216 1.00 96.96 74 GLN A C 1
ATOM 675 O O . GLN A 1 85 ? -85.351 5.792 23.256 1.00 100.53 74 GLN A O 1
ATOM 681 N N . ARG A 1 86 ? -83.643 5.619 21.805 1.00 97.71 75 ARG A N 1
ATOM 682 C CA . ARG A 1 86 ? -82.813 6.591 22.516 1.00 100.72 75 ARG A CA 1
ATOM 683 C C . ARG A 1 86 ? -83.217 8.015 22.125 1.00 98.92 75 ARG A C 1
ATOM 684 O O . ARG A 1 86 ? -82.887 8.977 22.816 1.00 101.43 75 ARG A O 1
ATOM 692 N N . GLY A 1 87 ? -83.929 8.140 21.009 1.00 96.13 76 GLY A N 1
ATOM 693 C CA . GLY A 1 87 ? -84.364 9.434 20.515 1.00 95.58 76 GLY A CA 1
ATOM 694 C C . GLY A 1 87 ? -83.461 10.011 19.439 1.00 98.56 76 GLY A C 1
ATOM 695 O O . GLY A 1 87 ? -83.508 11.206 19.154 1.00 101.26 76 GLY A O 1
ATOM 696 N N . LEU A 1 88 ? -82.639 9.160 18.833 1.00 98.13 77 LEU A N 1
ATOM 697 C CA . LEU A 1 88 ? -81.684 9.609 17.826 1.00 96.81 77 LEU A CA 1
ATOM 698 C C . LEU A 1 88 ? -82.052 9.095 16.437 1.00 95.13 77 LEU A C 1
ATOM 699 O O . LEU A 1 88 ? -81.446 9.485 15.439 1.00 93.15 77 LEU A O 1
ATOM 704 N N . ASP A 1 97 ? -78.981 5.735 5.163 1.00 86.39 86 ASP A N 1
ATOM 705 C CA . ASP A 1 97 ? -79.768 4.562 5.521 1.00 90.72 86 ASP A CA 1
ATOM 706 C C . ASP A 1 97 ? -78.907 3.410 6.016 1.00 85.23 86 ASP A C 1
ATOM 707 O O . ASP A 1 97 ? -79.332 2.645 6.881 1.00 89.68 86 ASP A O 1
ATOM 712 N N . GLU A 1 98 ? -77.703 3.276 5.467 1.00 69.14 87 GLU A N 1
ATOM 713 C CA . GLU A 1 98 ? -76.780 2.254 5.949 1.00 59.79 87 GLU A CA 1
ATOM 714 C C . GLU A 1 98 ? -76.279 2.577 7.359 1.00 54.17 87 GLU A C 1
ATOM 715 O O . GLU A 1 98 ? -76.094 3.742 7.712 1.00 51.17 87 GLU A O 1
ATOM 721 N N . VAL A 1 99 ? -76.061 1.539 8.159 1.00 53.13 88 VAL A N 1
ATOM 722 C CA . VAL A 1 99 ? -75.661 1.703 9.559 1.00 42.23 88 VAL A CA 1
ATOM 723 C C . VAL A 1 99 ? -74.151 1.543 9.712 1.00 42.01 88 VAL A C 1
ATOM 724 O O . VAL A 1 99 ? -73.653 0.415 9.740 1.00 40.01 88 VAL A O 1
ATOM 728 N N . PHE A 1 100 ? -73.414 2.656 9.781 1.00 35.53 89 PHE A N 1
ATOM 729 C CA . PHE A 1 100 ? -71.961 2.595 9.964 1.00 33.06 89 PHE A CA 1
ATOM 730 C C . PHE A 1 100 ? -71.608 2.452 11.443 1.00 41.36 89 PHE A C 1
ATOM 731 O O . PHE A 1 100 ? -72.460 2.620 12.310 1.00 41.19 89 PHE A O 1
ATOM 739 N N . LEU A 1 101 ? -70.345 2.173 11.727 1.00 41.48 90 LEU A N 1
ATOM 740 C CA . LEU A 1 101 ? -69.919 1.988 13.108 1.00 42.66 90 LEU A CA 1
ATOM 741 C C . LEU A 1 101 ? -70.095 3.218 13.991 1.00 44.39 90 LEU A C 1
ATOM 742 O O . LEU A 1 101 ? -70.302 3.090 15.199 1.00 39.16 90 LEU A O 1
ATOM 747 N N . ASP A 1 102 ? -70.018 4.412 13.418 1.00 40.17 91 ASP A N 1
ATOM 748 C CA . ASP A 1 102 ? -70.222 5.602 14.252 1.00 45.17 91 ASP A CA 1
ATOM 749 C C . ASP A 1 102 ? -71.665 5.697 14.784 1.00 44.13 91 ASP A C 1
ATOM 750 O O . ASP A 1 102 ? -71.895 6.194 15.884 1.00 47.37 91 ASP A O 1
ATOM 755 N N . SER A 1 103 ? -72.633 5.213 14.008 1.00 40.05 92 SER A N 1
ATOM 756 C CA . SER A 1 103 ? -74.001 5.091 14.503 1.00 41.39 92 SER A CA 1
ATOM 757 C C . SER A 1 103 ? -74.060 4.061 15.614 1.00 45.91 92 SER A C 1
ATOM 758 O O . SER A 1 103 ? -74.827 4.204 16.566 1.00 46.93 92 SER A O 1
ATOM 761 N N . VAL A 1 104 ? -73.253 3.012 15.498 1.00 43.88 93 VAL A N 1
ATOM 762 C CA . VAL A 1 104 ? -73.213 2.010 16.565 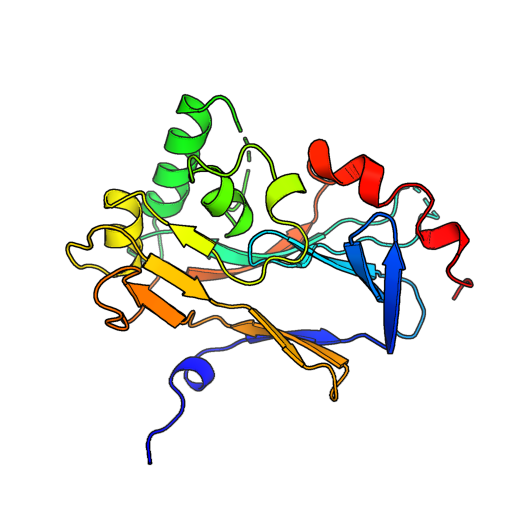1.00 45.81 93 VAL A CA 1
ATOM 763 C C . VAL A 1 104 ? -72.695 2.622 17.867 1.00 49.05 93 VAL A C 1
ATOM 764 O O . VAL A 1 104 ? -73.178 2.277 18.954 1.00 48.48 93 VAL A O 1
ATOM 768 N N . CYS A 1 105 ? -71.730 3.540 17.762 1.00 45.00 94 CYS A N 1
ATOM 769 C CA . CYS A 1 105 ? -71.191 4.232 18.952 1.00 48.37 94 CYS A CA 1
ATOM 770 C C . CYS A 1 105 ? -72.267 4.909 19.765 1.00 48.50 94 CYS A C 1
ATOM 771 O O . CYS A 1 105 ? -72.204 4.933 20.996 1.00 50.61 94 CYS A O 1
ATOM 774 N N . LEU A 1 106 ? -73.250 5.467 19.070 1.00 47.07 95 LEU A N 1
ATOM 775 C CA . LEU A 1 106 ? -74.336 6.203 19.708 1.00 49.65 95 LEU A CA 1
ATOM 776 C C . LEU A 1 106 ? -75.183 5.353 20.646 1.00 52.51 95 LEU A C 1
ATOM 777 O O . LEU A 1 106 ? -75.969 5.889 21.427 1.00 51.66 95 LEU A O 1
ATOM 782 N N . LEU A 1 107 ? -75.034 4.032 20.572 1.00 50.83 96 LEU A N 1
ATOM 783 C CA . LEU A 1 107 ? -75.787 3.142 21.458 1.00 53.77 96 LEU A CA 1
ATOM 784 C C . LEU A 1 107 ? -75.172 3.104 22.854 1.00 52.45 96 LEU A C 1
ATOM 785 O O . LEU A 1 107 ? -75.810 2.709 23.826 1.00 54.12 96 LEU A O 1
ATOM 790 N N . ASN A 1 108 ? -73.919 3.532 22.938 1.00 53.72 97 ASN A N 1
ATOM 791 C CA . ASN A 1 108 ? -73.146 3.474 24.169 1.00 52.69 97 ASN A CA 1
ATOM 792 C C . ASN A 1 108 ? -73.605 4.574 25.121 1.00 50.92 97 ASN A C 1
ATOM 793 O O . ASN A 1 108 ? -73.750 5.722 24.715 1.00 56.79 97 ASN A O 1
ATOM 798 N N . PRO A 1 109 ? -73.862 4.225 26.390 1.00 60.80 98 PRO A N 1
ATOM 799 C CA . PRO A 1 109 ? -74.380 5.253 27.297 1.00 57.75 98 PRO A CA 1
ATOM 800 C C . PRO A 1 109 ? -73.390 6.398 27.540 1.00 59.13 98 PRO A C 1
ATOM 801 O O . PRO A 1 109 ? -73.801 7.469 27.963 1.00 57.43 98 PRO A O 1
ATOM 805 N N . ASN A 1 110 ? -72.111 6.186 27.249 1.00 63.46 99 ASN A N 1
ATOM 806 C CA . ASN A 1 110 ? -71.112 7.236 27.432 1.00 69.95 99 ASN A CA 1
ATOM 807 C C . ASN A 1 110 ? -71.004 8.175 26.236 1.00 67.27 99 ASN A C 1
ATOM 808 O O . ASN A 1 110 ? -70.201 9.106 26.251 1.00 68.50 99 ASN A O 1
ATOM 813 N N . VAL A 1 111 ? -71.809 7.925 25.204 1.00 62.77 100 VAL A N 1
ATOM 814 C CA . VAL A 1 111 ? -71.775 8.718 23.974 1.00 57.19 100 VAL A CA 1
ATOM 815 C C . VAL A 1 111 ? -73.131 9.390 23.713 1.00 60.28 100 VAL A C 1
ATOM 816 O O . VAL A 1 111 ? -74.147 8.718 23.559 1.00 67.07 100 VAL A O 1
ATOM 820 N N . SER A 1 112 ? -73.143 10.719 23.672 1.00 56.21 101 SER A N 1
ATOM 821 C CA . SER A 1 112 ? -74.379 11.462 23.435 1.00 58.58 101 SER A CA 1
ATOM 822 C C . SER A 1 112 ? -74.506 11.986 21.998 1.00 58.33 101 SER A C 1
ATOM 823 O O . SER A 1 112 ? -75.594 12.342 21.567 1.00 62.11 101 SER A O 1
ATOM 826 N N . SER A 1 113 ? -73.403 12.040 21.258 1.00 59.49 102 SER A N 1
ATOM 827 C CA . SER A 1 113 ? -73.465 12.412 19.843 1.00 50.30 102 SER A CA 1
ATOM 828 C C . SER A 1 113 ? -72.183 12.032 19.143 1.00 48.36 102 SER A C 1
ATOM 829 O O . SER A 1 113 ? -71.246 11.554 19.776 1.00 50.10 102 SER A O 1
ATOM 832 N N . GLU A 1 114 ? -72.133 12.259 17.833 1.00 39.60 103 GLU A N 1
ATOM 833 C CA . GLU A 1 114 ? -70.935 11.966 17.066 1.00 37.14 103 GLU A CA 1
ATOM 834 C C . GLU A 1 114 ? -69.741 12.784 17.565 1.00 41.28 103 GLU A C 1
ATOM 835 O O . GLU A 1 114 ? -68.595 12.336 17.478 1.00 41.03 103 GLU A O 1
ATOM 841 N N . LEU A 1 115 ? -70.019 13.974 18.093 1.00 41.46 104 LEU A N 1
ATOM 842 C CA . LEU A 1 115 ? -68.972 14.865 18.577 1.00 44.20 104 LEU A CA 1
ATOM 843 C C . LEU A 1 115 ? -68.094 14.165 19.620 1.00 47.30 104 LEU A C 1
ATOM 844 O O . LEU A 1 115 ? -66.874 14.327 19.620 1.00 49.07 104 LEU A O 1
ATOM 849 N N . ASP A 1 116 ? -68.722 13.357 20.470 1.00 45.16 105 ASP A N 1
ATOM 850 C CA . ASP A 1 116 ? -68.027 12.654 21.555 1.00 40.34 105 ASP A CA 1
ATOM 851 C C . ASP A 1 116 ? -66.992 11.627 21.075 1.00 41.29 105 ASP A C 1
ATOM 852 O O . ASP A 1 116 ? -66.083 11.261 21.823 1.00 45.33 105 ASP A O 1
ATOM 857 N N . VAL A 1 117 ? -67.119 11.174 19.836 1.00 38.97 106 VAL A N 1
ATOM 858 C CA . VAL A 1 117 ? -66.195 10.165 19.320 1.00 35.09 106 VAL A CA 1
ATOM 859 C C . VAL A 1 117 ? -65.339 10.631 18.143 1.00 39.68 106 VAL A C 1
ATOM 860 O O . VAL A 1 117 ? -64.854 9.816 17.354 1.00 38.37 106 VAL A O 1
ATOM 864 N N . ILE A 1 118 ? -65.118 11.938 18.039 1.00 38.48 107 ILE A N 1
ATOM 865 C CA . ILE A 1 118 ? -64.189 12.429 17.028 1.00 41.81 107 ILE A CA 1
ATOM 866 C C . ILE A 1 118 ? -62.795 11.866 17.310 1.00 40.71 107 ILE A C 1
ATOM 867 O O . ILE A 1 118 ? -62.430 11.670 18.473 1.00 33.92 107 ILE A O 1
ATOM 872 N N . ASN A 1 119 ? -62.035 11.591 16.250 1.00 35.82 108 ASN A N 1
ATOM 873 C CA . ASN A 1 119 ? -60.680 11.039 16.385 1.00 39.37 108 ASN A CA 1
ATOM 874 C C . ASN A 1 119 ? -60.624 9.664 17.080 1.00 39.89 108 ASN A C 1
ATOM 875 O O . ASN A 1 119 ? -59.540 9.166 17.382 1.00 43.42 108 ASN A O 1
ATOM 880 N N . THR A 1 120 ? -61.777 9.048 17.321 1.00 34.76 109 THR A N 1
ATOM 881 C CA . THR A 1 120 ? -61.817 7.745 17.984 1.00 37.26 109 THR A CA 1
ATOM 882 C C . THR A 1 120 ? -61.825 6.595 16.966 1.00 33.19 109 THR A C 1
ATOM 883 O O . THR A 1 120 ? -62.740 6.487 16.141 1.00 34.47 109 THR A O 1
ATOM 887 N N . ASN A 1 121 ? -60.804 5.736 17.025 1.00 33.09 110 ASN A N 1
ATOM 888 C CA . ASN A 1 121 ? -60.644 4.673 16.005 1.00 34.88 110 ASN A CA 1
ATOM 889 C C . ASN A 1 121 ? -61.469 3.418 16.314 1.00 40.23 110 ASN A C 1
ATOM 890 O O . ASN A 1 121 ? -61.782 2.638 15.428 1.00 39.24 110 ASN A O 1
ATOM 895 N N . ASP A 1 122 ? -61.784 3.226 17.592 1.00 35.93 111 ASP A N 1
ATOM 896 C CA . ASP A 1 122 ? -62.377 1.983 18.095 1.00 46.74 111 ASP A CA 1
ATOM 897 C C . ASP A 1 122 ? -63.825 2.211 18.509 1.00 48.30 111 ASP A C 1
ATOM 898 O O . ASP A 1 122 ? -64.192 3.307 18.929 1.00 45.86 111 ASP A O 1
ATOM 903 N N . VAL A 1 123 ? -64.638 1.166 18.421 1.00 42.24 112 VAL A N 1
ATOM 904 C CA . VAL A 1 123 ? -66.046 1.261 18.787 1.00 42.49 112 VAL A CA 1
ATOM 905 C C . VAL A 1 123 ? -66.360 0.273 19.902 1.00 40.39 112 VAL A C 1
ATOM 906 O O . VAL A 1 123 ? -66.243 -0.937 19.708 1.00 40.95 112 VAL A O 1
ATOM 910 N N . GLU A 1 124 ? -66.743 0.789 21.064 1.00 40.79 113 GLU A N 1
ATOM 911 C CA . GLU A 1 124 ? -67.169 -0.046 22.182 1.00 41.36 113 GLU A CA 1
ATOM 912 C C . GLU A 1 124 ? -68.664 -0.364 22.115 1.00 44.53 113 GLU A C 1
ATOM 913 O O . GLU A 1 124 ? -69.502 0.531 22.078 1.00 45.12 113 GLU A O 1
ATOM 919 N N . VAL A 1 125 ? -68.990 -1.648 22.113 1.00 46.61 114 VAL A N 1
ATOM 920 C CA . VAL A 1 125 ? -70.376 -2.091 22.128 1.00 46.58 114 VAL A CA 1
ATOM 921 C C . VAL A 1 125 ? -70.705 -2.775 23.448 1.00 48.49 114 VAL A C 1
ATOM 922 O O . VAL A 1 125 ? -70.217 -3.870 23.716 1.00 50.25 114 VAL A O 1
ATOM 926 N N . LEU A 1 126 ? -71.532 -2.132 24.267 1.00 45.59 115 LEU A N 1
ATOM 927 C CA . LEU A 1 126 ? -71.952 -2.702 25.548 1.00 52.78 115 LEU A CA 1
ATOM 928 C C . LEU A 1 126 ? -73.320 -3.375 25.479 1.00 56.57 115 LEU A C 1
ATOM 929 O O . LEU A 1 126 ? -73.778 -3.970 26.458 1.00 60.55 115 LEU A O 1
ATOM 934 N N . ASP A 1 127 ? -73.968 -3.266 24.324 1.00 52.07 116 ASP A N 1
ATOM 935 C CA . ASP A 1 127 ? -75.251 -3.918 24.072 1.00 58.34 116 ASP A CA 1
ATOM 936 C C . ASP A 1 127 ? -74.982 -5.389 23.750 1.00 57.15 116 ASP A C 1
ATOM 937 O O . ASP A 1 127 ? -74.462 -5.706 22.670 1.00 56.55 116 ASP A O 1
ATOM 942 N N . GLU A 1 128 ? -75.340 -6.287 24.667 1.00 49.86 117 GLU A N 1
ATOM 943 C CA . GLU A 1 128 ? -74.984 -7.701 24.508 1.00 56.09 117 GLU A CA 1
ATOM 944 C C . GLU A 1 128 ? -75.701 -8.394 23.343 1.00 64.01 117 GLU A C 1
ATOM 945 O O . GLU A 1 128 ? -75.165 -9.329 22.740 1.00 63.96 117 GLU A O 1
ATOM 951 N N . CYS A 1 129 ? -76.899 -7.921 23.017 1.00 64.12 118 CYS A N 1
ATOM 952 C CA . CYS A 1 129 ? -77.610 -8.415 21.844 1.00 62.83 118 CYS A CA 1
ATOM 953 C C . CYS A 1 129 ? -76.851 -8.063 20.561 1.00 59.95 118 CYS A C 1
ATOM 954 O O . CYS A 1 129 ? -76.668 -8.910 19.687 1.00 62.44 118 CYS A O 1
ATOM 957 N N . LEU A 1 130 ? -76.402 -6.818 20.445 1.00 54.76 119 LEU A N 1
ATOM 958 C CA . LEU A 1 130 ? -75.648 -6.420 19.262 1.00 50.80 119 LEU A CA 1
ATOM 959 C C . LEU A 1 130 ? -74.285 -7.120 19.213 1.00 55.59 119 LEU A C 1
ATOM 960 O O . LEU A 1 130 ? -73.806 -7.502 18.134 1.00 54.14 119 LEU A O 1
ATOM 965 N N . ALA A 1 131 ? -73.667 -7.289 20.382 1.00 51.04 120 ALA A N 1
ATOM 966 C CA . ALA A 1 131 ? -72.399 -8.011 20.486 1.00 47.82 120 ALA A CA 1
ATOM 967 C C . ALA A 1 131 ? -72.589 -9.433 19.974 1.00 48.31 120 ALA A C 1
ATOM 968 O O . ALA A 1 131 ? -71.772 -9.955 19.209 1.00 50.82 120 ALA A O 1
ATOM 970 N N . GLU A 1 132 ? -73.698 -10.038 20.374 1.00 43.91 121 GLU A N 1
ATOM 971 C CA . GLU A 1 132 ? -74.039 -11.383 19.929 1.00 49.47 121 GLU A CA 1
ATOM 972 C C . GLU A 1 132 ? -74.185 -11.462 18.409 1.00 52.25 121 GLU A C 1
ATOM 973 O O . GLU A 1 132 ? -73.691 -12.404 17.781 1.00 52.98 121 GLU A O 1
ATOM 979 N N . TYR A 1 133 ? -74.862 -10.476 17.824 1.00 49.19 122 TYR A N 1
ATOM 980 C CA . TYR A 1 133 ? -74.969 -10.373 16.362 1.00 51.71 122 TYR A CA 1
ATOM 981 C C . TYR A 1 133 ? -73.588 -10.323 15.714 1.00 52.56 122 TYR A C 1
ATOM 982 O O . TYR A 1 133 ? -73.355 -10.930 14.667 1.00 49.40 122 TYR A O 1
ATOM 991 N N . CYS A 1 134 ? -72.662 -9.608 16.347 1.00 51.25 123 CYS A N 1
ATOM 992 C CA . CYS A 1 134 ? -71.339 -9.419 15.758 1.00 45.87 123 CYS A CA 1
ATOM 993 C C . CYS A 1 134 ? -70.446 -10.645 15.867 1.00 43.46 123 CYS A C 1
ATOM 994 O O . CYS A 1 134 ? -69.537 -10.827 15.054 1.00 47.71 123 CYS A O 1
ATOM 997 N N . THR A 1 135 ? -70.705 -11.487 16.862 1.00 47.18 124 THR A N 1
ATOM 998 C CA . THR A 1 135 ? -69.778 -12.569 17.183 1.00 48.39 124 THR A CA 1
ATOM 999 C C . THR A 1 135 ? -70.387 -13.961 17.024 1.00 51.04 124 THR A C 1
ATOM 1000 O O . THR A 1 135 ? -69.661 -14.953 17.010 1.00 56.28 124 THR A O 1
ATOM 1004 N N . SER A 1 136 ? -71.716 -14.020 16.920 1.00 49.35 125 SER A N 1
ATOM 1005 C CA . SER A 1 136 ? -72.477 -15.276 16.883 1.00 54.14 125 SER A CA 1
ATOM 1006 C C . SER A 1 136 ? -72.344 -16.124 18.150 1.00 61.62 125 SER A C 1
ATOM 1007 O O . SER A 1 136 ? -72.645 -17.316 18.131 1.00 61.64 125 SER A O 1
ATOM 1010 N N . LEU A 1 137 ? -71.900 -15.502 19.241 1.00 62.45 126 LEU A N 1
ATOM 1011 C CA . LEU A 1 137 ? -71.812 -16.162 20.541 1.00 68.07 126 LEU A CA 1
ATOM 1012 C C . LEU A 1 137 ? -72.387 -15.257 21.624 1.00 68.38 126 LEU A C 1
ATOM 1013 O O . LEU A 1 137 ? -72.430 -14.033 21.462 1.00 62.67 126 LEU A O 1
ATOM 1018 N N . ARG A 1 138 ? -72.828 -15.856 22.725 1.00 70.40 127 ARG A N 1
ATOM 1019 C CA . ARG A 1 138 ? -73.182 -15.073 23.900 1.00 75.89 127 ARG A CA 1
ATOM 1020 C C . ARG A 1 138 ? -71.958 -14.282 24.331 1.00 74.93 127 ARG A C 1
ATOM 1021 O O . ARG A 1 138 ? -70.881 -14.843 24.532 1.00 76.23 127 ARG A O 1
ATOM 1029 N N . THR A 1 139 ? -72.128 -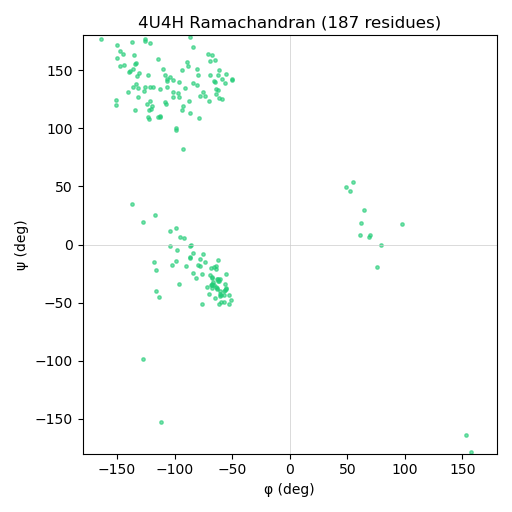12.971 24.441 1.00 77.67 128 THR A N 1
ATOM 1030 C CA . THR A 1 139 ? -71.011 -12.073 24.696 1.00 75.24 128 THR A CA 1
ATOM 1031 C C . THR A 1 139 ? -71.358 -11.058 25.780 1.00 75.25 128 THR A C 1
ATOM 1032 O O . THR A 1 139 ? -72.261 -10.241 25.609 1.00 79.99 128 THR A O 1
ATOM 1036 N N . SER A 1 140 ? -70.644 -11.126 26.899 1.00 68.81 129 SER A N 1
ATOM 1037 C CA . SER A 1 140 ? -70.789 -10.144 27.963 1.00 68.24 129 SER A CA 1
ATOM 1038 C C . SER A 1 140 ? -69.413 -9.814 28.526 1.00 65.80 129 SER A C 1
ATOM 1039 O O . SER A 1 140 ? -68.535 -10.673 28.547 1.00 72.26 129 SER A O 1
ATOM 1042 N N . PRO A 1 141 ? -69.219 -8.575 29.002 1.00 59.96 130 PRO A N 1
ATOM 1043 C CA . PRO A 1 141 ? -70.194 -7.481 29.064 1.00 61.31 130 PRO A CA 1
ATOM 1044 C C . PRO A 1 141 ? -70.269 -6.651 27.783 1.00 62.17 130 PRO A C 1
ATOM 1045 O O . PRO A 1 141 ? -71.067 -5.716 27.698 1.00 65.74 130 PRO A O 1
ATOM 1049 N N . GLY A 1 142 ? -69.447 -6.987 26.797 1.00 56.22 131 GLY A N 1
ATOM 1050 C CA . GLY A 1 142 ? -69.431 -6.248 25.548 1.00 55.39 131 GLY A CA 1
ATOM 1051 C C . GLY A 1 142 ? -68.112 -6.428 24.829 1.00 47.17 131 GLY A C 1
ATOM 1052 O O . GLY A 1 142 ? -67.232 -7.140 25.313 1.00 51.70 131 GLY A O 1
ATOM 1053 N N . VAL A 1 143 ? -67.965 -5.775 23.684 1.00 42.08 132 VAL A N 1
ATOM 1054 C CA . VAL A 1 143 ? -66.763 -5.925 22.879 1.00 39.42 132 VAL A CA 1
ATOM 1055 C C . VAL A 1 143 ? -66.225 -4.589 22.385 1.00 44.44 132 VAL A C 1
ATOM 1056 O O . VAL A 1 143 ? -66.967 -3.619 22.254 1.00 44.49 132 VAL A O 1
ATOM 1060 N N . LEU A 1 144 ? -64.925 -4.555 22.108 1.00 43.94 133 LEU A N 1
ATOM 1061 C CA . LEU A 1 144 ? -64.330 -3.430 21.411 1.00 38.18 133 LEU A CA 1
ATOM 1062 C C . LEU A 1 144 ? -64.137 -3.835 19.957 1.00 38.11 133 LEU A C 1
ATOM 1063 O O . LEU A 1 144 ? -63.540 -4.879 19.672 1.00 37.24 133 LEU A O 1
ATOM 1068 N N . ILE A 1 145 ? -64.650 -3.020 19.040 1.00 34.12 134 ILE A N 1
ATOM 1069 C CA . ILE A 1 145 ? -64.515 -3.297 17.618 1.00 38.84 134 ILE A CA 1
ATOM 1070 C C . ILE A 1 145 ? -63.519 -2.317 17.015 1.00 46.72 134 ILE A C 1
ATOM 1071 O O . ILE A 1 145 ? -63.699 -1.095 17.100 1.00 41.09 134 ILE A O 1
ATOM 1076 N N . SER A 1 146 ? -62.455 -2.860 16.427 1.00 38.82 135 SER A N 1
ATOM 1077 C CA . SER A 1 146 ? -61.396 -2.039 15.863 1.00 35.36 135 SER A CA 1
ATOM 1078 C C . SER A 1 146 ? -61.230 -2.382 14.384 1.00 36.57 135 SER A C 1
ATOM 1079 O O . SER A 1 146 ? -60.735 -3.461 14.041 1.00 32.96 135 SER A O 1
ATOM 1082 N N . GLY A 1 147 ? -61.654 -1.472 13.518 1.00 33.33 136 GLY A N 1
ATOM 1083 C CA . GLY A 1 147 ? -61.524 -1.702 12.090 1.00 35.35 136 GLY A CA 1
ATOM 1084 C C . GLY A 1 147 ? -60.836 -0.580 11.334 1.00 42.45 136 GLY A C 1
ATOM 1085 O O . GLY A 1 147 ? -60.965 -0.494 10.115 1.00 42.92 136 GLY A O 1
ATOM 1086 N N . LEU A 1 148 ? -60.087 0.260 12.046 1.00 37.82 137 LEU A N 1
ATOM 1087 C CA . LEU A 1 148 ? -59.496 1.455 11.444 1.00 34.11 137 LEU A CA 1
ATOM 1088 C C . LEU A 1 148 ? -58.083 1.707 11.951 1.00 35.82 137 LEU A C 1
ATOM 1089 O O . LEU A 1 148 ? -57.854 1.767 13.155 1.00 33.66 137 LEU A O 1
ATOM 1094 N N . ARG A 1 149 ? -57.150 1.938 11.030 1.00 31.63 138 ARG A N 1
ATOM 1095 C CA . ARG A 1 149 ? -55.804 2.342 11.418 1.00 36.20 138 ARG A CA 1
ATOM 1096 C C . ARG A 1 149 ? -55.317 3.525 10.575 1.00 39.85 138 ARG A C 1
ATOM 1097 O O . ARG A 1 149 ? -55.520 3.561 9.353 1.00 37.91 138 ARG A O 1
ATOM 1105 N N . VAL A 1 150 ? -54.667 4.488 11.222 1.00 32.96 139 VAL A N 1
ATOM 1106 C CA . VAL A 1 150 ? -53.990 5.548 10.493 1.00 35.35 139 VAL A CA 1
ATOM 1107 C C . VAL A 1 150 ? -52.529 5.162 10.286 1.00 36.10 139 VAL A C 1
ATOM 1108 O O . VAL A 1 150 ? -51.783 5.000 11.245 1.00 35.32 139 VAL A O 1
ATOM 1112 N N . ARG A 1 151 ? -52.137 4.976 9.030 1.00 31.45 140 ARG A N 1
ATOM 1113 C CA . ARG A 1 151 ? -50.755 4.641 8.673 1.00 38.59 140 ARG A CA 1
ATOM 1114 C C . ARG A 1 151 ? -49.976 5.920 8.378 1.00 44.91 140 ARG A C 1
ATOM 1115 O O . ARG A 1 151 ? -49.804 6.319 7.209 1.00 34.65 140 ARG A O 1
ATOM 1123 N N . ALA A 1 152 ? -49.511 6.562 9.450 1.00 46.12 141 ALA A N 1
ATOM 1124 C CA . ALA A 1 152 ? -48.939 7.902 9.378 1.00 40.21 141 ALA A CA 1
ATOM 1125 C C . ALA A 1 152 ? -47.775 7.994 8.414 1.00 43.91 141 ALA A C 1
ATOM 1126 O O . ALA A 1 152 ? -47.645 8.982 7.693 1.00 45.66 141 ALA A O 1
ATOM 1128 N N . GLN A 1 153 ? -46.924 6.976 8.401 1.00 42.96 142 GLN A N 1
ATOM 1129 C CA . GLN A 1 153 ? -45.745 7.025 7.548 1.00 48.86 142 GLN A CA 1
ATOM 1130 C C . GLN A 1 153 ? -46.101 6.874 6.071 1.00 52.45 142 GLN A C 1
ATOM 1131 O O . GLN A 1 153 ? -45.484 7.510 5.208 1.00 51.43 142 GLN A O 1
ATOM 1137 N N . ASP A 1 154 ? -47.099 6.045 5.784 1.00 48.98 143 ASP A N 1
ATOM 1138 C CA . ASP A 1 154 ? -47.551 5.837 4.405 1.00 47.67 143 ASP A CA 1
ATOM 1139 C C . ASP A 1 154 ? -48.584 6.885 4.002 1.00 42.05 143 ASP A C 1
ATOM 1140 O O . ASP A 1 154 ? -48.947 6.991 2.832 1.00 38.98 143 ASP A O 1
ATOM 1145 N N . ARG A 1 155 ? -49.058 7.649 4.984 1.00 30.46 144 ARG A N 1
ATOM 1146 C CA . ARG A 1 155 ? -50.106 8.648 4.762 1.00 32.41 144 ARG A CA 1
ATOM 1147 C C . ARG A 1 155 ? -51.335 8.014 4.117 1.00 39.75 144 ARG A C 1
ATOM 1148 O O . ARG A 1 155 ? -51.824 8.454 3.063 1.00 32.52 144 ARG A O 1
ATOM 1156 N N . ILE A 1 156 ? -51.824 6.964 4.767 1.00 33.56 145 ILE A N 1
ATOM 1157 C CA . ILE A 1 156 ? -53.034 6.286 4.342 1.00 36.21 145 ILE A CA 1
ATOM 1158 C C . ILE A 1 156 ? -53.883 5.998 5.566 1.00 36.27 145 ILE A C 1
ATOM 1159 O O . ILE A 1 156 ? -53.350 5.574 6.594 1.00 35.48 145 ILE A O 1
ATOM 1164 N N . ILE A 1 157 ? -55.191 6.245 5.478 1.00 28.71 146 ILE A N 1
ATOM 1165 C CA . ILE A 1 157 ? -56.107 5.731 6.486 1.00 28.56 146 ILE A CA 1
ATOM 1166 C C . ILE A 1 157 ? -56.678 4.436 5.946 1.00 35.58 146 ILE A C 1
ATOM 1167 O O . ILE A 1 157 ? -57.206 4.397 4.835 1.00 34.24 146 ILE A O 1
ATOM 1172 N N . GLU A 1 158 ? -56.568 3.377 6.736 1.00 32.39 147 GLU A N 1
ATOM 1173 C CA . GLU A 1 158 ? -56.980 2.052 6.304 1.00 32.12 147 GLU A CA 1
ATOM 1174 C C . GLU A 1 158 ? -58.194 1.584 7.098 1.00 36.25 147 GLU A C 1
ATOM 1175 O O . GLU A 1 158 ? -58.246 1.732 8.324 1.00 32.08 147 GLU A O 1
ATOM 1181 N N . LEU A 1 159 ? -59.187 1.051 6.390 1.00 31.33 148 LEU A N 1
ATOM 1182 C CA . LEU A 1 159 ? -60.400 0.533 7.024 1.00 33.53 148 LEU A CA 1
ATOM 1183 C C . LEU A 1 159 ? -60.522 -0.936 6.647 1.00 35.93 148 LEU A C 1
ATOM 1184 O O . LEU A 1 159 ? -60.527 -1.263 5.470 1.00 37.30 148 LEU A O 1
ATOM 1189 N N . PHE A 1 160 ? -60.600 -1.822 7.628 1.00 31.07 149 PHE A N 1
ATOM 1190 C CA . PHE A 1 160 ? -60.589 -3.260 7.350 1.00 30.60 149 PHE A CA 1
ATOM 1191 C C . PHE A 1 160 ? -61.980 -3.876 7.275 1.00 33.68 149 PHE A C 1
ATOM 1192 O O . PHE A 1 160 ? -62.847 -3.565 8.082 1.00 36.52 149 PHE A O 1
ATOM 1200 N N . GLU A 1 161 ? -62.169 -4.778 6.319 1.00 33.38 150 GLU A N 1
ATOM 1201 C CA . GLU A 1 161 ? -63.409 -5.542 6.209 1.00 30.48 150 GLU A CA 1
ATOM 1202 C C . GLU A 1 161 ? -63.563 -6.510 7.384 1.00 31.61 150 GLU A C 1
ATOM 1203 O O . GLU A 1 161 ? -64.677 -6.787 7.839 1.00 36.50 150 GLU A O 1
ATOM 1209 N N . HIS A 1 162 ? -62.435 -7.040 7.853 1.00 31.98 151 HIS A N 1
ATOM 1210 C CA . HIS A 1 162 ? -62.404 -7.944 8.989 1.00 31.23 151 HIS A CA 1
ATOM 1211 C C . HIS A 1 162 ? -62.012 -7.140 10.238 1.00 33.27 151 HIS A C 1
ATOM 1212 O O . HIS A 1 162 ? -60.844 -6.827 10.427 1.00 33.47 151 HIS A O 1
ATOM 1219 N N . PRO A 1 163 ? -62.986 -6.764 11.076 1.00 35.62 152 PRO A N 1
ATOM 1220 C CA . PRO A 1 163 ? -62.581 -5.951 12.234 1.00 37.29 152 PRO A CA 1
ATOM 1221 C C . PRO A 1 163 ? -62.012 -6.820 13.349 1.00 36.14 152 PRO A C 1
ATOM 1222 O O . PRO A 1 163 ? -62.382 -7.991 13.475 1.00 39.21 152 PRO A O 1
ATOM 1226 N N . THR A 1 164 ? -61.106 -6.271 14.148 1.00 41.72 153 THR A N 1
ATOM 1227 C CA . THR A 1 164 ? -60.706 -6.966 15.368 1.00 37.43 153 THR A CA 1
ATOM 1228 C C . THR A 1 164 ? -61.805 -6.759 16.402 1.00 39.10 153 THR A C 1
ATOM 1229 O O . THR A 1 164 ? -62.220 -5.629 16.658 1.00 41.56 153 THR A O 1
ATOM 1233 N N . ILE A 1 165 ? -62.286 -7.856 16.977 1.00 39.66 154 ILE A N 1
ATOM 1234 C CA . ILE A 1 165 ? -63.354 -7.803 17.969 1.00 35.23 154 ILE A CA 1
ATOM 1235 C C . ILE A 1 165 ? -62.892 -8.448 19.258 1.00 39.72 154 ILE A C 1
ATOM 1236 O O . ILE A 1 165 ? -62.592 -9.646 19.297 1.00 37.39 154 ILE A O 1
ATOM 1241 N N . VAL A 1 166 ? -62.809 -7.647 20.316 1.00 39.20 155 VAL A N 1
ATOM 1242 C CA . VAL A 1 166 ? -62.219 -8.115 21.571 1.00 36.64 155 VAL A CA 1
ATOM 1243 C C . VAL A 1 166 ? -63.163 -7.879 22.741 1.00 42.05 155 VAL A C 1
ATOM 1244 O O . VAL A 1 166 ? -63.697 -6.776 22.894 1.00 40.14 155 VAL A O 1
ATOM 1248 N N . ASN A 1 167 ? -63.357 -8.905 23.568 1.00 41.71 156 ASN A N 1
ATOM 1249 C CA . ASN A 1 167 ? -64.196 -8.774 24.748 1.00 45.65 156 ASN A CA 1
ATOM 1250 C C . ASN A 1 167 ? -63.561 -7.753 25.687 1.00 53.05 156 ASN A C 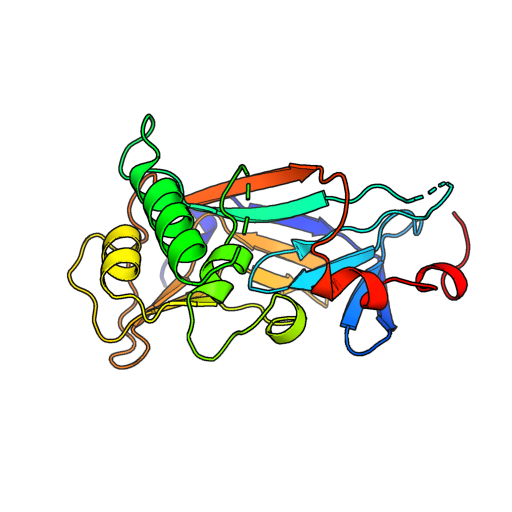1
ATOM 1251 O O . ASN A 1 167 ? -62.375 -7.838 25.990 1.00 53.69 156 ASN A O 1
ATOM 1256 N N . VAL A 1 168 ? -64.347 -6.780 26.136 1.00 56.22 157 VAL A N 1
ATOM 1257 C CA . VAL A 1 168 ? -63.797 -5.685 26.929 1.00 56.36 157 VAL A CA 1
ATOM 1258 C C . VAL A 1 168 ? -63.255 -6.131 28.286 1.00 56.52 157 VAL A C 1
ATOM 1259 O O . VAL A 1 168 ? -62.451 -5.428 28.885 1.00 58.83 157 VAL A O 1
ATOM 1263 N N . SER A 1 169 ? -63.677 -7.304 28.751 1.00 51.44 158 SER A N 1
ATOM 1264 C CA . SER A 1 169 ? -63.297 -7.782 30.072 1.00 57.41 158 SER A CA 1
ATOM 1265 C C . SER A 1 169 ? -62.398 -9.018 30.044 1.00 60.66 158 SER A C 1
ATOM 1266 O O . SER A 1 169 ? -61.413 -9.087 30.769 1.00 63.96 158 SER A O 1
ATOM 1269 N N . SER A 1 170 ? -62.738 -10.000 29.216 1.00 60.24 159 SER A N 1
ATOM 1270 C CA . SER A 1 170 ? -61.953 -11.231 29.163 1.00 61.71 159 SER A CA 1
ATOM 1271 C C . SER A 1 170 ? -60.824 -11.149 28.122 1.00 56.77 159 SER A C 1
ATOM 1272 O O . SER A 1 170 ? -59.881 -11.938 28.165 1.00 64.55 159 SER A O 1
ATOM 1275 N N . HIS A 1 171 ? -60.944 -10.197 27.200 1.00 55.53 160 HIS A N 1
ATOM 1276 C CA . HIS A 1 171 ? -59.955 -9.962 26.144 1.00 60.05 160 HIS A CA 1
ATOM 1277 C C . HIS A 1 171 ? -59.889 -11.063 25.087 1.00 59.16 160 HIS A C 1
ATOM 1278 O O . HIS A 1 171 ? -58.998 -11.052 24.246 1.00 62.43 160 HIS A O 1
ATOM 1285 N N . PHE A 1 172 ? -60.817 -12.009 25.124 1.00 47.10 161 PHE A N 1
ATOM 1286 C CA . PHE A 1 172 ? -60.942 -12.941 24.012 1.00 46.61 161 PHE A CA 1
ATOM 1287 C C . PHE A 1 172 ? -61.219 -12.235 22.692 1.00 44.06 161 PHE A C 1
ATOM 1288 O O . PHE A 1 172 ? -61.937 -11.231 22.638 1.00 45.26 161 PHE A O 1
ATOM 1296 N N . VAL A 1 173 ? -60.616 -12.761 21.631 1.00 43.04 162 VAL A N 1
ATOM 1297 C CA . VAL A 1 173 ? -60.794 -12.229 20.286 1.00 45.74 162 VAL A CA 1
ATOM 1298 C C . VAL A 1 173 ? -61.863 -13.048 19.569 1.00 44.76 162 VAL A C 1
ATOM 1299 O O . VAL A 1 173 ? -61.807 -14.270 19.571 1.00 46.16 162 VAL A O 1
ATOM 1303 N N . TYR A 1 174 ? -62.839 -12.380 18.965 1.00 42.98 163 TYR A N 1
ATOM 1304 C CA . TYR A 1 174 ? -63.924 -13.101 18.302 1.00 43.71 163 TYR A CA 1
ATOM 1305 C C . TYR A 1 174 ? -63.809 -13.032 16.775 1.00 44.16 163 TYR A C 1
ATOM 1306 O O . TYR A 1 174 ? -63.450 -11.994 16.206 1.00 41.72 163 TYR A O 1
ATOM 1315 N N . THR A 1 175 ? -64.118 -14.131 16.102 1.00 44.84 164 THR A N 1
ATOM 1316 C CA . THR A 1 175 ? -64.235 -14.077 14.652 1.00 45.72 164 THR A CA 1
ATOM 1317 C C . THR A 1 175 ? -65.527 -13.361 14.316 1.00 44.22 164 THR A C 1
ATOM 1318 O O . THR A 1 175 ? -66.584 -13.713 14.843 1.00 47.10 164 THR A O 1
ATOM 1322 N N . PRO A 1 176 ? -65.443 -12.330 13.465 1.00 43.01 165 PRO A N 1
ATOM 1323 C CA . PRO A 1 176 ? -66.647 -11.608 13.054 1.00 46.68 165 PRO A CA 1
ATOM 1324 C C . PRO A 1 176 ? -67.641 -12.593 12.453 1.00 48.25 165 PRO A C 1
ATOM 1325 O O . PRO A 1 176 ? -67.232 -13.516 11.742 1.00 42.99 165 PRO A O 1
ATOM 1329 N N . SER A 1 177 ? -68.919 -12.429 12.767 1.00 42.31 166 SER A N 1
ATOM 1330 C CA . SER A 1 177 ? -69.943 -13.261 12.154 1.00 45.64 166 SER A CA 1
ATOM 1331 C C . SER A 1 177 ? -69.945 -13.005 10.651 1.00 44.18 166 SER A C 1
ATOM 1332 O O . SER A 1 177 ? -69.908 -11.853 10.223 1.00 41.23 166 SER A O 1
ATOM 1335 N N . PRO A 1 178 ? -69.968 -14.076 9.842 1.00 44.02 167 PRO A N 1
ATOM 1336 C CA . PRO A 1 178 ? -70.051 -13.884 8.390 1.00 49.55 167 PRO A CA 1
ATOM 1337 C C . PRO A 1 178 ? -71.274 -13.039 8.030 1.00 55.17 167 PRO A C 1
ATOM 1338 O O . PRO A 1 178 ? -72.306 -13.101 8.726 1.00 53.98 167 PRO A O 1
ATOM 1342 N N . TYR A 1 179 ? -71.127 -12.246 6.975 1.00 45.76 168 TYR A N 1
ATOM 1343 C CA . TYR A 1 179 ? -72.198 -11.427 6.394 1.00 42.86 168 TYR A CA 1
ATOM 1344 C C . TYR A 1 179 ? -72.557 -10.169 7.167 1.00 41.08 168 TYR A C 1
ATOM 1345 O O . TYR A 1 179 ? -73.170 -9.262 6.608 1.00 43.30 168 TYR A O 1
ATOM 1354 N N . VAL A 1 180 ? -72.202 -10.104 8.442 1.00 41.35 169 VAL A N 1
ATOM 1355 C CA . VAL A 1 180 ? -72.660 -8.978 9.260 1.00 40.97 169 VAL A CA 1
ATOM 1356 C C . VAL A 1 180 ? -71.984 -7.677 8.860 1.00 38.40 169 VAL A C 1
ATOM 1357 O O . VAL A 1 180 ? -72.632 -6.639 8.782 1.00 41.39 169 VAL A O 1
ATOM 1361 N N . PHE A 1 181 ? -70.680 -7.739 8.610 1.00 35.33 170 PHE A N 1
ATOM 1362 C CA . PHE A 1 181 ? -69.902 -6.547 8.293 1.00 33.41 170 PHE A CA 1
ATOM 1363 C C . PHE A 1 181 ? -69.583 -6.468 6.803 1.00 39.80 170 PHE A C 1
ATOM 1364 O O . PHE A 1 181 ? -69.341 -7.486 6.157 1.00 36.70 170 PHE A O 1
ATOM 1372 N N . ALA A 1 182 ? -69.583 -5.249 6.270 1.00 33.90 171 ALA A N 1
ATOM 1373 C CA . ALA A 1 182 ? -69.156 -5.011 4.898 1.00 35.72 171 ALA A CA 1
ATOM 1374 C C . ALA A 1 182 ? -68.502 -3.640 4.848 1.00 38.57 171 ALA A C 1
ATOM 1375 O O . ALA A 1 182 ? -68.789 -2.777 5.689 1.00 34.80 171 ALA A O 1
ATOM 1377 N N . LEU A 1 183 ? -67.602 -3.433 3.895 1.00 35.67 172 LEU A N 1
ATOM 1378 C CA . LEU A 1 183 ? -67.073 -2.089 3.698 1.00 38.92 172 LEU A CA 1
ATOM 1379 C C . LEU A 1 183 ? -68.103 -1.311 2.908 1.00 34.88 172 LEU A C 1
ATOM 1380 O O . LEU A 1 183 ? -68.789 -1.872 2.040 1.00 32.38 172 LEU A O 1
ATOM 1385 N N . ALA A 1 184 ? -68.213 -0.017 3.185 1.00 33.76 173 ALA A N 1
ATOM 1386 C CA . ALA A 1 184 ? -69.168 0.808 2.454 1.00 38.09 173 ALA A CA 1
ATOM 1387 C C . ALA A 1 184 ? -68.706 2.253 2.342 1.00 37.78 173 ALA A C 1
ATOM 1388 O O . ALA A 1 184 ? -67.836 2.699 3.085 1.00 35.02 173 ALA A O 1
ATOM 1390 N N . GLN A 1 185 ? -69.284 2.955 1.378 1.00 39.16 174 GLN A N 1
ATOM 1391 C CA . GLN A 1 185 ? -69.116 4.386 1.210 1.00 34.48 174 GLN A CA 1
ATOM 1392 C C . GLN A 1 185 ? -70.519 4.938 1.030 1.00 34.19 174 GLN A C 1
ATOM 1393 O O . GLN A 1 185 ? -71.321 4.387 0.271 1.00 38.31 174 GLN A O 1
ATOM 1399 N N . ALA A 1 186 ? -70.820 6.027 1.711 1.00 32.65 175 ALA A N 1
ATOM 1400 C CA . ALA A 1 186 ? -72.094 6.703 1.513 1.00 40.15 175 ALA A CA 1
ATOM 1401 C C . ALA A 1 186 ? -71.839 8.165 1.183 1.00 39.93 175 ALA A C 1
ATOM 1402 O O . ALA A 1 186 ? -71.012 8.809 1.818 1.00 45.80 175 ALA A O 1
ATOM 1404 N N . HIS A 1 187 ? -72.544 8.685 0.189 1.00 35.07 176 HIS A N 1
ATOM 1405 C CA . HIS A 1 187 ? 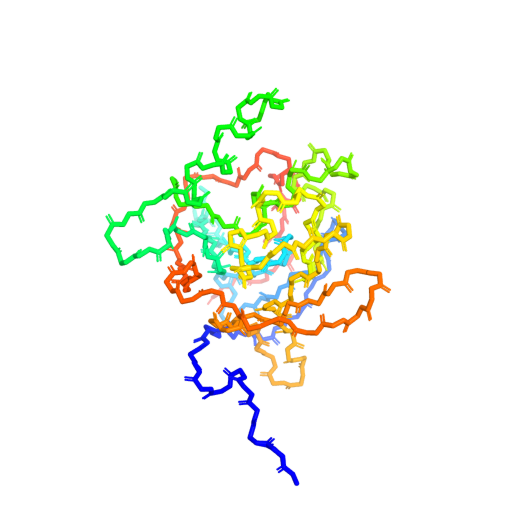-72.580 10.120 -0.036 1.00 40.02 176 HIS A CA 1
ATOM 1406 C C . HIS A 1 187 ? -73.657 10.692 0.880 1.00 44.44 176 HIS A C 1
ATOM 1407 O O . HIS A 1 187 ? -74.732 10.104 1.013 1.00 45.73 176 HIS A O 1
ATOM 1414 N N . LEU A 1 188 ? -73.388 11.840 1.494 1.00 40.24 177 LEU A N 1
ATOM 1415 C CA . LEU A 1 188 ? -74.343 12.440 2.423 1.00 41.27 177 LEU A CA 1
ATOM 1416 C C . LEU A 1 188 ? -74.684 13.849 1.971 1.00 43.07 177 LEU A C 1
ATOM 1417 O O . LEU A 1 188 ? -73.830 14.538 1.428 1.00 49.08 177 LEU A O 1
ATOM 1422 N N . PRO A 1 189 ? -75.934 14.286 2.201 1.00 42.14 178 PRO A N 1
ATOM 1423 C CA . PRO A 1 189 ? -76.323 15.660 1.873 1.00 46.01 178 PRO A CA 1
ATOM 1424 C C . PRO A 1 189 ? -75.824 16.665 2.914 1.00 50.30 178 PRO A C 1
ATOM 1425 O O . PRO A 1 189 ? -75.845 17.870 2.661 1.00 53.64 178 PRO A O 1
ATOM 1429 N N . ARG A 1 190 ? -75.366 16.165 4.058 1.00 49.06 179 ARG A N 1
ATOM 1430 C CA A ARG A 1 190 ? -74.842 17.014 5.126 0.50 53.45 179 ARG A CA 1
ATOM 1431 C CA B ARG A 1 190 ? -74.742 17.014 5.126 0.50 53.45 179 ARG A CA 1
ATOM 1432 C C . ARG A 1 190 ? -74.189 16.141 6.188 1.00 46.02 179 ARG A C 1
ATOM 1433 O O . ARG A 1 190 ? -74.506 14.961 6.310 1.00 48.20 179 ARG A O 1
ATOM 1448 N N . LEU A 1 191 ? -73.259 16.716 6.942 1.00 46.09 180 LEU A N 1
ATOM 1449 C CA . LEU A 1 191 ? -72.688 16.029 8.094 1.00 45.76 180 LEU A CA 1
ATOM 1450 C C . LEU A 1 191 ? -73.751 15.909 9.162 1.00 43.82 180 LEU A C 1
ATOM 1451 O O . LEU A 1 191 ? -74.710 16.684 9.171 1.00 44.50 180 LEU A O 1
ATOM 1456 N N . PRO A 1 192 ? -73.592 14.940 10.076 1.00 43.65 181 PRO A N 1
ATOM 1457 C CA . PRO A 1 192 ? -74.426 14.939 11.287 1.00 47.13 181 PRO A CA 1
ATOM 1458 C C . PRO A 1 192 ? -74.381 16.318 11.954 1.00 44.81 181 PRO A C 1
ATOM 1459 O O . PRO A 1 192 ? -73.330 16.963 11.941 1.00 41.67 181 PRO A O 1
ATOM 1463 N N . SER A 1 193 ? -75.501 16.770 12.504 1.00 45.38 182 SER A N 1
ATOM 1464 C CA . SER A 1 193 ? -75.601 18.140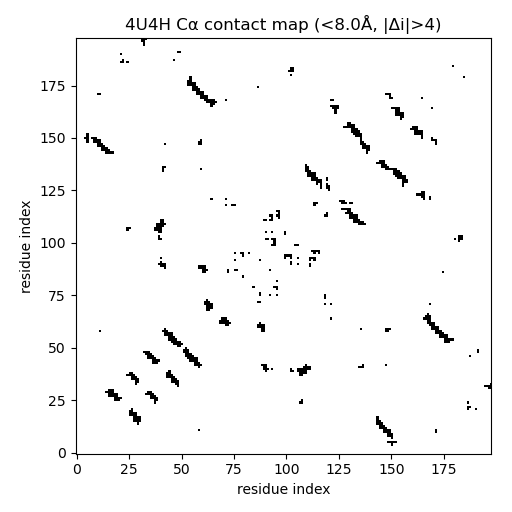 13.003 1.00 54.63 182 SER A CA 1
ATOM 1465 C C . SER A 1 193 ? -74.538 18.490 14.049 1.00 51.62 182 SER A C 1
ATOM 1466 O O . SER A 1 193 ? -74.066 19.621 14.097 1.00 56.08 182 SER A O 1
ATOM 1469 N N . SER A 1 194 ? -74.150 17.524 14.875 1.00 46.37 183 SER A N 1
ATOM 1470 C CA . SER A 1 194 ? -73.179 17.803 15.938 1.00 47.30 183 SER 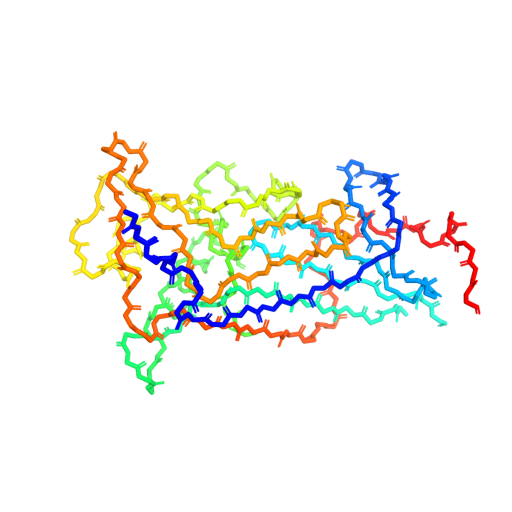A CA 1
ATOM 1471 C C . SER A 1 194 ? -71.755 17.972 15.398 1.00 46.20 183 SER A C 1
ATOM 1472 O O . SER A 1 194 ? -70.882 18.470 16.096 1.00 44.43 183 SER A O 1
ATOM 1475 N N . LEU A 1 195 ? -71.520 17.554 14.156 1.00 42.27 184 LEU A N 1
ATOM 1476 C CA . LEU A 1 195 ? -70.197 17.688 13.561 1.00 42.29 184 LEU A CA 1
ATOM 1477 C C . LEU A 1 195 ? -70.048 18.909 12.647 1.00 46.25 184 LEU A C 1
ATOM 1478 O O . LEU A 1 195 ? -68.928 19.267 12.286 1.00 38.72 184 LEU A O 1
ATOM 1483 N N . GLU A 1 196 ? -71.156 19.538 12.260 1.00 41.71 185 GLU A N 1
ATOM 1484 C CA . GLU A 1 196 ? -71.084 20.608 11.254 1.00 48.20 185 GLU A CA 1
ATOM 1485 C C . GLU A 1 196 ? -70.150 21.744 11.651 1.00 45.96 185 GLU A C 1
ATOM 1486 O O . GLU A 1 196 ? -69.290 22.141 10.869 1.00 48.59 185 GLU A O 1
ATOM 1492 N N . ALA A 1 197 ? -70.307 22.246 12.871 1.00 45.78 186 ALA A N 1
ATOM 1493 C CA . ALA A 1 197 ? -69.467 23.342 13.357 1.00 50.36 186 ALA A CA 1
ATOM 1494 C C . ALA A 1 197 ? -67.959 23.039 13.284 1.00 50.42 186 ALA A C 1
ATOM 1495 O O . ALA A 1 197 ? -67.143 23.958 13.193 1.00 54.17 186 ALA A O 1
ATOM 1497 N N . LEU A 1 198 ? -67.596 21.757 13.305 1.00 46.04 187 LEU A N 1
ATOM 1498 C CA . LEU A 1 198 ? -66.191 21.374 13.308 1.00 46.32 187 LEU A CA 1
ATOM 1499 C C . LEU A 1 198 ? -65.495 21.716 11.998 1.00 48.01 187 LEU A C 1
ATOM 1500 O O . LEU A 1 198 ? -64.279 21.942 11.982 1.00 42.78 187 LEU A O 1
ATOM 1505 N N . VAL A 1 199 ? -66.256 21.743 10.904 1.00 40.96 188 VAL A N 1
ATOM 1506 C CA . VAL A 1 199 ? -65.664 21.983 9.594 1.00 44.42 188 VAL A CA 1
ATOM 1507 C C . VAL A 1 199 ? -65.903 23.379 9.058 1.00 47.60 188 VAL A C 1
ATOM 1508 O O . VAL A 1 199 ? -65.421 23.707 7.981 1.00 52.55 188 VAL A O 1
ATOM 1512 N N . SER A 1 200 ? -66.627 24.215 9.805 1.00 46.07 189 SER A N 1
ATOM 1513 C CA . SER A 1 200 ? -66.777 25.604 9.399 1.00 44.28 189 SER A CA 1
ATOM 1514 C C . SER A 1 200 ? -65.427 26.311 9.361 1.00 52.65 189 SER A C 1
ATOM 1515 O O . SER A 1 200 ? -64.688 26.328 10.354 1.00 50.04 189 SER A O 1
ATOM 1518 N N . GLY A 1 201 ? -65.115 26.913 8.220 1.00 48.50 190 GLY A N 1
ATOM 1519 C CA . GLY A 1 201 ? -63.904 27.696 8.088 1.00 45.92 190 GLY A CA 1
ATOM 1520 C C . GLY A 1 201 ? -62.668 26.835 7.874 1.00 39.44 190 GLY A C 1
ATOM 1521 O O . GLY A 1 201 ? -61.564 27.364 7.762 1.00 57.26 190 GLY A O 1
ATOM 1522 N N . LEU A 1 202 ? -62.850 25.515 7.836 1.00 37.96 191 LEU A N 1
ATOM 1523 C CA . LEU A 1 202 ? -61.725 24.588 7.677 1.00 45.33 191 LEU A CA 1
ATOM 1524 C C . LEU A 1 202 ? -60.837 24.927 6.467 1.00 52.50 191 LEU A C 1
ATOM 1525 O O . LEU A 1 202 ? -59.610 25.047 6.590 1.00 48.41 191 LEU A O 1
ATOM 1530 N N . PHE A 1 203 ? -61.461 25.097 5.305 1.00 47.86 192 PHE A N 1
ATOM 1531 C CA . PHE A 1 203 ? -60.700 25.309 4.068 1.00 54.11 192 PHE A CA 1
ATOM 1532 C C . PHE A 1 203 ? -60.103 26.718 3.919 1.00 58.31 192 PHE A C 1
ATOM 1533 O O . PHE A 1 203 ? -59.295 26.967 3.028 1.00 50.68 192 PHE A O 1
ATOM 1541 N N . ASP A 1 204 ? -60.468 27.625 4.817 1.00 59.47 193 ASP A N 1
ATOM 1542 C CA . ASP A 1 204 ? -59.870 28.958 4.807 1.00 65.92 193 ASP A CA 1
ATOM 1543 C C . ASP A 1 204 ? -58.368 28.922 5.086 1.00 64.24 193 ASP A C 1
ATOM 1544 O O . ASP A 1 204 ? -57.631 29.778 4.611 1.00 71.85 193 ASP A O 1
ATOM 1549 N N . GLY A 1 205 ? -57.923 27.929 5.853 1.00 61.82 194 GLY A N 1
ATOM 1550 C CA . GLY A 1 205 ? -56.507 27.740 6.128 1.00 68.38 194 GLY A CA 1
ATOM 1551 C C . GLY A 1 205 ? -55.841 26.676 5.261 1.00 71.89 194 GLY A C 1
ATOM 1552 O O . GLY A 1 205 ? -54.730 26.227 5.557 1.00 71.78 194 GLY A O 1
ATOM 1553 N N . ILE A 1 206 ? -56.520 26.276 4.187 1.00 68.79 195 ILE A N 1
ATOM 1554 C CA . ILE A 1 206 ? -55.987 25.293 3.245 1.00 60.27 195 ILE A CA 1
ATOM 1555 C C . ILE A 1 206 ? -55.944 25.883 1.838 1.00 66.42 195 ILE A C 1
ATOM 1556 O O . ILE A 1 206 ? -56.992 26.095 1.224 1.00 62.11 195 ILE A O 1
ATOM 1561 N N . PRO A 1 207 ? -54.731 26.147 1.321 1.00 80.23 196 PRO A N 1
ATOM 1562 C CA . PRO A 1 207 ? -54.498 26.689 -0.028 1.00 81.54 196 PRO A CA 1
ATOM 1563 C C . PRO A 1 207 ? -55.237 25.921 -1.128 1.00 76.25 196 PRO A C 1
ATOM 1564 O O . PRO A 1 207 ? -55.335 24.696 -1.069 1.00 77.80 196 PRO A O 1
ATOM 1568 N N . ALA A 1 208 ? -55.747 26.641 -2.121 1.00 74.48 197 ALA A N 1
ATOM 1569 C CA . ALA A 1 208 ? -56.575 26.047 -3.172 1.00 78.76 197 ALA A CA 1
ATOM 1570 C C . ALA A 1 208 ? -55.829 25.035 -4.051 1.00 80.33 197 ALA A C 1
ATOM 1571 O O . ALA A 1 208 ? -54.594 25.039 -4.104 1.00 80.57 197 ALA A O 1
ATOM 1573 N N . PRO A 1 209 ? -56.582 24.146 -4.728 1.00 83.02 198 PRO A N 1
ATOM 1574 C CA . PRO A 1 209 ? -55.993 23.268 -5.753 1.00 88.65 198 PRO A CA 1
ATOM 1575 C C . PRO A 1 209 ? -55.511 24.045 -6.979 1.00 90.81 198 PRO A C 1
ATOM 1576 O O . PRO A 1 209 ? -54.979 23.429 -7.905 1.00 96.43 198 PRO A O 1
#

Radius of gyration: 16.89 Å; Cα contacts (8 Å, |Δi|>4): 448; chains: 1; bounding box: 40×46×36 Å

Foldseek 3Di:
DDDDPLVVFDKDKDFADDWDAFPNWIWGAHPQRQWTWWDWQQWIWIQGDPCNTWIKIWAKFFAALDQPGRVLQVVLVVLQVVVVHRTHHRNSQQCSDPVDPHRVVGTNPNKHWHQPQVSQCLFFVDRAPRTWIWGFWDQPPVRRMIMGTQFTFIARPPPRDTGGTRPNGIDIDMGTDPDDDPVCRVRCVCVCVPPDHD

B-factor: mean 51.75, std 17.46, range [26.32, 148.87]

GO terms:
  GO:0141074 symbiont-mediated suppression of host cGAS-STING signal transduction (P, IDA)
  GO:0042025 host cell nucleus (C, EXP)
  GO:0019033 viral tegument (C, EXP)
  GO:0030430 host cell cytoplasm (C, EXP)